Protein AF-A0A9D6QNR5-F1 (afdb_monomer_lite)

Structure (mmCIF, N/CA/C/O backbone):
data_AF-A0A9D6QNR5-F1
#
_entry.id   AF-A0A9D6QNR5-F1
#
loop_
_atom_site.group_PDB
_atom_site.id
_atom_site.type_symbol
_atom_site.label_atom_id
_atom_site.label_alt_id
_atom_site.label_comp_id
_atom_site.label_asym_id
_atom_site.label_entity_id
_atom_site.label_seq_id
_atom_site.pdbx_PDB_ins_code
_atom_site.Cartn_x
_atom_site.Cartn_y
_atom_site.Cartn_z
_atom_site.occupancy
_atom_site.B_iso_or_equiv
_atom_site.auth_seq_id
_atom_site.auth_comp_id
_atom_site.auth_asym_id
_atom_site.auth_atom_id
_atom_site.pdbx_PDB_model_num
ATOM 1 N N . MET A 1 1 ? -22.499 10.323 9.199 1.00 73.62 1 MET A N 1
ATOM 2 C CA . MET A 1 1 ? -22.816 8.964 8.698 1.00 73.62 1 MET A CA 1
ATOM 3 C C . MET A 1 1 ? -21.991 7.857 9.365 1.00 73.62 1 MET A C 1
ATOM 5 O O . MET A 1 1 ? -22.554 7.214 10.234 1.00 73.62 1 MET A O 1
ATOM 9 N N . SER A 1 2 ? -20.700 7.623 9.069 1.00 83.94 2 SER A N 1
ATOM 10 C CA . SER A 1 2 ? -19.963 6.475 9.668 1.00 83.94 2 SER A CA 1
ATOM 11 C C . SER A 1 2 ? -19.555 6.668 11.135 1.00 83.94 2 SER A C 1
ATOM 13 O O . SER A 1 2 ? -19.782 5.793 11.964 1.00 83.94 2 SER A O 1
ATOM 15 N N . LEU A 1 3 ? -19.003 7.838 11.478 1.00 86.81 3 LEU A N 1
ATOM 16 C CA . LEU A 1 3 ? -18.595 8.157 12.852 1.00 86.81 3 LEU A CA 1
ATOM 17 C C . LEU A 1 3 ? -19.804 8.198 13.807 1.00 86.81 3 LEU A C 1
ATOM 19 O O . LEU A 1 3 ? -19.760 7.661 14.906 1.00 86.81 3 LEU A O 1
ATOM 23 N N . GLU A 1 4 ? -20.921 8.765 13.349 1.00 88.69 4 GLU A N 1
ATOM 24 C CA . GLU A 1 4 ? -22.188 8.785 14.096 1.00 88.69 4 GLU A CA 1
ATOM 25 C C . GLU A 1 4 ? -22.766 7.383 14.302 1.00 88.69 4 GLU A C 1
ATOM 27 O O . GLU A 1 4 ? -23.295 7.099 15.373 1.00 88.69 4 GLU A O 1
ATOM 32 N N . ALA A 1 5 ? -22.666 6.500 13.301 1.00 92.88 5 ALA A N 1
ATOM 33 C CA . ALA A 1 5 ? -23.112 5.118 13.436 1.00 92.88 5 ALA A CA 1
ATOM 34 C C . ALA A 1 5 ? -22.323 4.388 14.534 1.00 92.88 5 ALA A C 1
ATOM 36 O O . ALA A 1 5 ? -22.924 3.727 15.375 1.00 92.88 5 ALA A O 1
ATOM 37 N N . LEU A 1 6 ? -21.000 4.573 14.586 1.00 92.44 6 LEU A N 1
ATOM 38 C CA . LEU A 1 6 ? -20.162 4.021 15.655 1.00 92.44 6 LEU A CA 1
ATOM 39 C C . LEU A 1 6 ? -20.532 4.609 17.023 1.00 92.44 6 LEU A C 1
ATOM 41 O O . LEU A 1 6 ? -20.699 3.856 17.982 1.00 92.44 6 LEU A O 1
ATOM 45 N N . GLY A 1 7 ? -20.764 5.923 17.101 1.00 91.38 7 GLY A N 1
ATOM 46 C CA . GLY A 1 7 ? -21.234 6.580 18.326 1.00 91.38 7 GLY A CA 1
ATOM 47 C C . GLY A 1 7 ? -22.542 5.989 18.859 1.00 91.38 7 GLY A C 1
ATOM 48 O O . GLY A 1 7 ? -22.650 5.675 20.042 1.00 91.38 7 GLY A O 1
ATOM 49 N N . ARG A 1 8 ? -23.515 5.728 17.976 1.00 94.94 8 ARG A N 1
ATOM 50 C CA . ARG A 1 8 ? -24.784 5.064 18.337 1.00 94.94 8 ARG A CA 1
ATOM 51 C C . ARG A 1 8 ? -24.601 3.635 18.860 1.00 94.94 8 ARG A C 1
ATOM 53 O O . ARG A 1 8 ? -25.468 3.149 19.577 1.00 94.94 8 ARG A O 1
ATOM 60 N N . HIS A 1 9 ? -23.491 2.975 18.533 1.00 93.75 9 HIS A N 1
ATOM 61 C CA . HIS A 1 9 ? -23.148 1.628 19.003 1.00 93.75 9 HIS A CA 1
ATOM 62 C C . HIS A 1 9 ? -22.162 1.618 20.189 1.00 93.75 9 HIS A C 1
ATOM 64 O O . HIS A 1 9 ? -21.552 0.585 20.494 1.00 93.75 9 HIS A O 1
ATOM 70 N N . GLY A 1 10 ? -22.036 2.755 20.880 1.00 93.06 10 GLY A N 1
ATOM 71 C CA . GLY A 1 10 ? -21.273 2.879 22.121 1.00 93.06 10 GLY A CA 1
ATOM 72 C C . GLY A 1 10 ? -19.775 3.092 21.924 1.00 93.06 10 GLY A C 1
ATOM 73 O O . GLY A 1 10 ? -19.018 2.905 22.870 1.00 93.06 10 GLY A O 1
ATOM 74 N N . PHE A 1 11 ? -19.327 3.465 20.722 1.00 95.81 11 PHE A N 1
ATOM 75 C CA . PHE A 1 11 ? -17.945 3.895 20.527 1.00 95.81 11 PHE A CA 1
ATOM 76 C C . PHE A 1 11 ? -17.779 5.361 20.939 1.00 95.81 11 PHE A C 1
ATOM 78 O O . PHE A 1 11 ? -18.563 6.227 20.545 1.00 95.81 11 PHE A O 1
ATOM 85 N N . ARG A 1 12 ? -16.696 5.671 21.651 1.00 93.81 12 ARG A N 1
ATOM 86 C CA . ARG A 1 12 ? -16.211 7.041 21.827 1.00 93.81 12 ARG A CA 1
ATOM 87 C C . ARG A 1 12 ? -15.575 7.506 20.523 1.00 93.81 12 ARG A C 1
ATOM 89 O O . ARG A 1 12 ? -14.563 6.968 20.090 1.00 93.81 12 ARG A O 1
ATOM 96 N N . THR A 1 13 ? -16.163 8.509 19.890 1.00 92.69 13 THR A N 1
ATOM 97 C CA . THR A 1 13 ? -15.733 8.994 18.574 1.00 92.69 13 THR A CA 1
ATOM 98 C C . THR A 1 13 ? -14.905 10.266 18.676 1.00 92.69 13 THR A C 1
ATOM 100 O O . THR A 1 13 ? -15.254 11.166 19.437 1.00 92.69 13 THR A O 1
ATOM 103 N N . GLU A 1 14 ? -13.876 10.391 17.847 1.00 89.44 14 GLU A N 1
ATOM 104 C CA . GLU A 1 14 ? -12.971 11.534 17.813 1.00 89.44 14 GLU A CA 1
ATOM 105 C C . GLU A 1 14 ? -12.704 11.987 16.371 1.00 89.44 14 GLU A C 1
ATOM 107 O O . GLU A 1 14 ? -12.383 11.193 15.482 1.00 89.44 14 GLU A O 1
ATOM 112 N N . LYS A 1 15 ? -12.806 13.298 16.133 1.00 86.06 15 LYS A N 1
ATOM 113 C CA . LYS A 1 15 ? -12.411 13.916 14.863 1.00 86.06 15 LYS A CA 1
ATOM 114 C C . LYS A 1 15 ? -10.931 14.296 14.908 1.00 86.06 15 LYS A C 1
ATOM 116 O O . LYS A 1 15 ? -10.605 15.469 15.053 1.00 86.06 15 LYS A O 1
ATOM 121 N N . THR A 1 16 ? -10.055 13.299 14.824 1.00 78.44 16 THR A N 1
ATOM 122 C CA . THR A 1 16 ? -8.608 13.477 15.026 1.00 78.44 16 THR A CA 1
ATOM 123 C C . THR A 1 16 ? -7.955 14.346 13.946 1.00 78.44 16 THR A C 1
ATOM 125 O O . THR A 1 16 ? -7.244 15.294 14.274 1.00 78.44 16 THR A O 1
ATOM 128 N N . ASP A 1 17 ? -8.204 14.066 12.663 1.00 76.50 17 ASP A N 1
ATOM 129 C CA . ASP A 1 17 ? -7.720 14.883 11.549 1.00 76.50 17 ASP A CA 1
ATOM 130 C C . ASP A 1 17 ? -8.785 15.007 10.454 1.00 76.50 17 ASP A C 1
ATOM 132 O O . ASP A 1 17 ? -9.084 14.070 9.713 1.00 76.50 17 ASP A O 1
ATOM 136 N N . VAL A 1 18 ? -9.346 16.209 10.335 1.00 77.44 18 VAL A N 1
ATOM 137 C CA . VAL A 1 18 ? -10.418 16.533 9.383 1.00 77.44 18 VAL A CA 1
ATOM 138 C C . VAL A 1 18 ? -10.014 16.425 7.916 1.00 77.44 18 VAL A C 1
ATOM 140 O O . VAL A 1 18 ? -10.898 16.418 7.063 1.00 77.44 18 VAL A O 1
ATOM 143 N N . ASN A 1 19 ? -8.724 16.281 7.611 1.00 70.94 19 ASN A N 1
ATOM 144 C CA . ASN A 1 19 ? -8.247 16.150 6.240 1.00 70.94 19 ASN A CA 1
ATOM 145 C C . ASN A 1 19 ? -8.073 14.700 5.783 1.00 70.94 19 ASN A C 1
ATOM 147 O O . ASN A 1 19 ? -8.017 14.473 4.571 1.00 70.94 19 ASN A O 1
ATOM 151 N N . TRP A 1 20 ? -7.984 13.722 6.696 1.00 74.38 20 TRP A N 1
ATOM 152 C CA . TRP A 1 20 ? -7.786 12.329 6.274 1.00 74.38 20 TRP A CA 1
ATOM 153 C C . TRP A 1 20 ? -8.296 11.212 7.206 1.00 74.38 20 TRP A C 1
ATOM 155 O O . TRP A 1 20 ? -8.575 10.122 6.694 1.00 74.38 20 TRP A O 1
ATOM 165 N N . LEU A 1 21 ? -8.454 11.435 8.521 1.00 85.50 21 LEU A N 1
ATOM 166 C CA . LEU A 1 21 ? -8.750 10.362 9.481 1.00 85.50 21 LEU A CA 1
ATOM 167 C C . LEU A 1 21 ? -9.607 10.807 10.674 1.00 85.50 21 LEU A C 1
ATOM 169 O O . LEU A 1 21 ? -9.250 11.717 11.422 1.00 85.50 21 LEU A O 1
ATOM 173 N N . PHE A 1 22 ? -10.666 10.048 10.949 1.00 89.44 22 PHE A N 1
ATOM 174 C CA . PHE A 1 22 ? -11.332 10.043 12.256 1.00 89.44 22 PHE A CA 1
ATOM 175 C C . PHE A 1 22 ? -11.071 8.737 12.995 1.00 89.44 22 PHE A C 1
ATOM 177 O O . PHE A 1 22 ? -10.771 7.721 12.374 1.00 89.44 22 PHE A O 1
ATOM 184 N N . LYS A 1 23 ? -11.216 8.758 14.318 1.00 92.12 23 LYS A N 1
ATOM 185 C CA . LYS A 1 23 ? -11.006 7.590 15.174 1.00 92.12 23 LYS A CA 1
ATOM 186 C C . LYS A 1 23 ? -12.259 7.299 15.984 1.00 92.12 23 LYS A C 1
ATOM 188 O O . LYS A 1 23 ? -12.986 8.211 16.376 1.00 92.12 23 LYS A O 1
ATOM 193 N N . ALA A 1 24 ? -12.525 6.031 16.239 1.00 92.62 24 ALA A N 1
ATOM 194 C CA . ALA A 1 24 ? -13.548 5.604 17.178 1.00 92.62 24 ALA A CA 1
ATOM 195 C C . ALA A 1 24 ? -12.978 4.511 18.076 1.00 92.62 24 ALA A C 1
ATOM 197 O O . ALA A 1 24 ? -12.266 3.632 17.605 1.00 92.62 24 ALA A O 1
ATOM 198 N N . PHE A 1 25 ? -13.296 4.578 19.360 1.00 94.00 25 PHE A N 1
ATOM 199 C CA . PHE A 1 25 ? -12.737 3.712 20.386 1.00 94.00 25 PHE A CA 1
ATOM 200 C C . PHE A 1 25 ? -13.856 3.005 21.131 1.00 94.00 25 PHE A C 1
ATOM 202 O O . PHE A 1 25 ? -14.848 3.639 21.496 1.00 94.00 25 PHE A O 1
ATOM 209 N N . LYS A 1 26 ? -13.693 1.716 21.396 1.00 92.19 26 LYS A N 1
ATOM 210 C CA . LYS A 1 26 ? -14.548 0.978 22.321 1.00 92.19 26 LYS A CA 1
ATOM 211 C C . LYS A 1 26 ? -13.678 -0.009 23.074 1.00 92.19 26 LYS A C 1
ATOM 213 O O . LYS A 1 26 ? -13.132 -0.911 22.447 1.00 92.19 26 LYS A O 1
ATOM 218 N N . GLU A 1 27 ? -13.556 0.193 24.384 1.00 91.62 27 GLU A N 1
ATOM 219 C CA . GLU A 1 27 ? -12.584 -0.539 25.209 1.00 91.62 27 GLU A CA 1
ATOM 220 C C . GLU A 1 27 ? -11.187 -0.419 24.563 1.00 91.62 27 GLU A C 1
ATOM 222 O O . GLU A 1 27 ? -10.786 0.689 24.201 1.00 91.62 27 GLU A O 1
ATOM 227 N N . GLU A 1 28 ? -10.504 -1.538 24.329 1.00 90.56 28 GLU A N 1
ATOM 228 C CA . GLU A 1 28 ? -9.175 -1.598 23.703 1.00 90.56 28 GLU A CA 1
ATOM 229 C C . GLU A 1 28 ? -9.214 -1.578 22.159 1.00 90.56 28 GLU A C 1
ATOM 231 O O . GLU A 1 28 ? -8.183 -1.666 21.492 1.00 90.56 28 GLU A O 1
ATOM 236 N N . ILE A 1 29 ? -10.401 -1.473 21.548 1.00 91.31 29 ILE A N 1
ATOM 237 C CA . ILE A 1 29 ? -10.563 -1.524 20.091 1.00 91.31 29 ILE A CA 1
ATOM 238 C C . ILE A 1 29 ? -10.551 -0.112 19.507 1.00 91.31 29 ILE A C 1
ATOM 240 O O . ILE A 1 29 ? -11.478 0.678 19.716 1.00 91.31 29 ILE A O 1
ATOM 244 N N . LEU A 1 30 ? -9.537 0.168 18.688 1.00 91.75 30 LEU A N 1
ATOM 245 C CA . LEU A 1 30 ? -9.470 1.339 17.816 1.00 91.75 30 LEU A CA 1
ATOM 246 C C . LEU A 1 30 ? -10.022 1.011 16.421 1.00 91.75 30 LEU A C 1
ATOM 248 O O . LEU A 1 30 ? -9.618 0.044 15.779 1.00 91.75 30 LEU A O 1
ATOM 252 N N . VAL A 1 31 ? -10.893 1.882 15.918 1.00 92.75 31 VAL A N 1
ATOM 253 C CA . VAL A 1 31 ? -11.379 1.886 14.538 1.00 92.75 31 VAL A CA 1
ATOM 254 C C . VAL A 1 31 ? -10.943 3.179 13.859 1.00 92.75 31 VAL A C 1
ATOM 256 O O . VAL A 1 31 ? -11.403 4.268 14.216 1.00 92.75 31 VAL A O 1
ATOM 259 N N . ASP A 1 32 ? -10.093 3.047 12.846 1.00 91.00 32 ASP A N 1
ATOM 260 C CA . ASP A 1 32 ? -9.666 4.149 11.989 1.00 91.00 32 ASP A CA 1
ATOM 261 C C . ASP A 1 32 ? -10.638 4.329 10.814 1.00 91.00 32 ASP A C 1
ATOM 263 O O . ASP A 1 32 ? -10.851 3.431 9.999 1.00 91.00 32 ASP A O 1
ATOM 267 N N . ILE A 1 33 ? -11.226 5.520 10.707 1.00 89.50 33 ILE A N 1
ATOM 268 C CA . ILE A 1 33 ? -12.117 5.911 9.613 1.00 89.50 33 ILE A CA 1
ATOM 269 C C . ILE A 1 33 ? -11.334 6.800 8.655 1.00 89.50 33 ILE A C 1
ATOM 271 O O . ILE A 1 33 ? -11.283 8.024 8.803 1.00 89.50 33 ILE A O 1
ATOM 275 N N . ILE A 1 34 ? -10.713 6.161 7.670 1.00 86.88 34 ILE A N 1
ATOM 276 C CA . ILE A 1 34 ? -9.885 6.819 6.662 1.00 86.88 34 ILE A CA 1
ATOM 277 C C . ILE A 1 34 ? -10.771 7.230 5.486 1.00 86.88 34 ILE A C 1
ATOM 279 O O . ILE A 1 34 ? -11.382 6.383 4.838 1.00 86.88 34 ILE A O 1
ATOM 283 N N . PHE A 1 35 ? -10.828 8.526 5.186 1.00 81.75 35 PHE A N 1
ATOM 284 C CA . PHE A 1 35 ? -11.548 9.049 4.012 1.00 81.75 35 PHE A CA 1
ATOM 285 C C . PHE A 1 35 ? -10.608 9.529 2.905 1.00 81.75 35 PHE A C 1
ATOM 287 O O . PHE A 1 35 ? -11.021 9.657 1.752 1.00 81.75 35 PHE A O 1
ATOM 294 N N . LYS A 1 36 ? -9.334 9.747 3.240 1.00 80.56 36 LYS A N 1
ATOM 295 C CA . LYS A 1 36 ? -8.273 10.087 2.299 1.00 80.56 36 LYS A CA 1
ATOM 296 C C . LYS A 1 36 ? -6.972 9.437 2.751 1.00 80.56 36 LYS A C 1
ATOM 298 O O . LYS A 1 36 ? -6.650 9.439 3.931 1.00 80.56 36 LYS A O 1
ATOM 303 N N . SER A 1 37 ? -6.207 8.912 1.809 1.00 77.88 37 SER A N 1
ATOM 304 C CA . SER A 1 37 ? -4.850 8.424 2.034 1.00 77.88 37 SER A CA 1
ATOM 305 C C . SER A 1 37 ? -3.842 9.235 1.213 1.00 77.88 37 SER A C 1
ATOM 307 O O . SER A 1 37 ? -4.213 9.972 0.289 1.00 77.88 37 SER A O 1
ATOM 309 N N . ARG A 1 38 ? -2.552 9.133 1.564 1.00 72.75 38 ARG A N 1
ATOM 310 C CA . ARG A 1 38 ? -1.467 9.812 0.836 1.00 72.75 38 ARG A CA 1
ATOM 311 C C . ARG A 1 38 ? -1.511 9.448 -0.653 1.00 72.75 38 ARG A C 1
ATOM 313 O O . ARG A 1 38 ? -1.852 8.330 -1.019 1.00 72.75 38 ARG A O 1
ATOM 320 N N . GLY A 1 39 ? -1.143 10.404 -1.509 1.00 67.06 39 GLY A N 1
ATOM 321 C CA . GLY A 1 39 ? -1.247 10.252 -2.966 1.00 67.06 39 GLY A CA 1
ATOM 322 C C . GLY A 1 39 ? -2.648 10.531 -3.518 1.00 67.06 39 GLY A C 1
ATOM 323 O O . GLY A 1 39 ? -2.993 10.013 -4.577 1.00 67.06 39 GLY A O 1
ATOM 324 N N . GLU A 1 40 ? -3.456 11.323 -2.799 1.00 78.38 40 GLU A N 1
ATOM 325 C CA . GLU A 1 40 ? -4.837 11.654 -3.180 1.00 78.38 40 GLU A CA 1
ATOM 326 C C . GLU A 1 40 ? -5.680 10.397 -3.438 1.00 78.38 40 GLU A C 1
ATOM 328 O O . GLU A 1 40 ? -6.472 10.346 -4.377 1.00 78.38 40 GLU A O 1
ATOM 333 N N . ILE A 1 41 ? -5.482 9.341 -2.643 1.00 82.81 41 ILE A N 1
ATOM 334 C CA . ILE A 1 41 ? -6.255 8.102 -2.753 1.00 82.81 41 ILE A CA 1
ATOM 335 C C . ILE A 1 41 ? -7.497 8.250 -1.880 1.00 82.81 41 ILE A C 1
ATOM 337 O O . ILE A 1 41 ? -7.394 8.409 -0.667 1.00 82.81 41 ILE A O 1
ATOM 341 N N . TYR A 1 42 ? -8.666 8.193 -2.507 1.00 85.19 42 TYR A N 1
ATOM 342 C CA . TYR A 1 42 ? -9.963 8.296 -1.843 1.00 85.19 42 TYR A CA 1
ATOM 343 C C . TYR A 1 42 ? -10.717 6.979 -2.000 1.00 85.19 42 TYR A C 1
ATOM 345 O O . TYR A 1 42 ? -10.492 6.245 -2.968 1.00 85.19 42 TYR A O 1
ATOM 353 N N . PHE A 1 43 ? -11.635 6.715 -1.072 1.00 87.44 43 PHE A N 1
ATOM 354 C CA . PHE A 1 43 ? -12.652 5.688 -1.261 1.00 87.44 43 PHE A CA 1
ATOM 355 C C . PHE A 1 43 ? -13.668 6.195 -2.294 1.00 87.44 43 PHE A C 1
ATOM 357 O O . PHE A 1 43 ? -14.578 6.956 -1.968 1.00 87.44 43 PHE A O 1
ATOM 364 N N . ASP A 1 44 ? -13.445 5.844 -3.558 1.00 89.56 44 ASP A N 1
ATOM 365 C CA . ASP A 1 44 ? -14.303 6.198 -4.687 1.00 89.56 44 ASP A CA 1
ATOM 366 C C . ASP A 1 44 ? -15.260 5.049 -5.048 1.00 89.56 44 ASP A C 1
ATOM 368 O O . ASP A 1 44 ? -15.157 3.938 -4.525 1.00 89.56 44 ASP A O 1
ATOM 372 N N . ASN A 1 45 ? -16.214 5.324 -5.946 1.00 91.56 45 ASN A N 1
ATOM 373 C CA . ASN A 1 45 ? -17.190 4.324 -6.392 1.00 91.56 45 ASN A CA 1
ATOM 374 C C . ASN A 1 45 ? -16.506 3.085 -6.982 1.00 91.56 45 ASN A C 1
ATOM 376 O O . ASN A 1 45 ? -16.952 1.972 -6.749 1.00 91.56 45 ASN A O 1
ATOM 380 N N . GLU A 1 46 ? -15.383 3.265 -7.680 1.00 91.56 46 GLU A N 1
ATOM 381 C CA . GLU A 1 46 ? -14.636 2.151 -8.260 1.00 91.56 46 GLU A CA 1
ATOM 382 C C . GLU A 1 46 ? -14.044 1.234 -7.176 1.00 91.56 46 GLU A C 1
ATOM 384 O O . GLU A 1 46 ? -14.214 0.018 -7.250 1.00 91.56 46 GLU A O 1
ATOM 389 N N . MET A 1 47 ? -13.428 1.791 -6.125 1.00 92.81 47 MET A N 1
ATOM 390 C CA . MET A 1 47 ? -12.964 1.004 -4.974 1.00 92.81 47 MET A CA 1
ATOM 391 C C . MET A 1 47 ? -14.133 0.321 -4.244 1.00 92.81 47 MET A C 1
ATOM 393 O O . MET A 1 47 ? -14.007 -0.819 -3.789 1.00 92.81 47 MET A O 1
ATOM 397 N N . ALA A 1 48 ? -15.285 0.993 -4.144 1.00 92.19 48 ALA A N 1
ATOM 398 C CA . ALA A 1 48 ? -16.489 0.422 -3.548 1.00 92.19 48 ALA A CA 1
ATOM 399 C C . ALA A 1 48 ? -17.022 -0.771 -4.359 1.00 92.19 48 ALA A C 1
ATOM 401 O O . ALA A 1 48 ? -17.334 -1.815 -3.777 1.00 92.19 48 ALA A O 1
ATOM 402 N N . ASP A 1 49 ? -17.065 -0.656 -5.684 1.00 94.44 49 ASP A N 1
ATOM 403 C CA . ASP A 1 49 ? -17.520 -1.709 -6.595 1.00 94.44 49 ASP A CA 1
ATOM 404 C C . ASP A 1 49 ? -16.560 -2.901 -6.611 1.00 94.44 49 ASP A C 1
ATOM 406 O O . ASP A 1 49 ? -16.989 -4.053 -6.665 1.00 94.44 49 ASP A O 1
ATOM 410 N N . ARG A 1 50 ? -15.255 -2.635 -6.493 1.00 94.88 50 ARG A N 1
ATOM 411 C CA . ARG A 1 50 ? -14.204 -3.660 -6.432 1.00 94.88 50 ARG A CA 1
ATOM 412 C C . ARG A 1 50 ? -14.050 -4.296 -5.049 1.00 94.88 50 ARG A C 1
ATOM 414 O O . ARG A 1 50 ? -13.360 -5.310 -4.929 1.00 94.88 50 ARG A O 1
ATOM 421 N N . SER A 1 51 ? -14.685 -3.742 -4.011 1.00 94.12 51 SER A N 1
ATOM 422 C CA . SER A 1 51 ? -14.653 -4.323 -2.665 1.00 94.12 51 SER A CA 1
ATOM 423 C C . SER A 1 51 ? -15.217 -5.746 -2.661 1.00 94.12 51 SER A C 1
ATOM 425 O O . SER A 1 51 ? -16.268 -6.040 -3.236 1.00 94.12 51 SER A O 1
ATOM 427 N N . ARG A 1 52 ? -14.513 -6.651 -1.983 1.00 92.62 52 ARG A N 1
ATOM 428 C CA . ARG A 1 52 ? -14.811 -8.085 -1.975 1.00 92.62 52 ARG A CA 1
ATOM 429 C C . ARG A 1 52 ? -15.511 -8.448 -0.670 1.00 92.62 52 ARG A C 1
ATOM 431 O O . ARG A 1 52 ? -15.193 -7.900 0.383 1.00 92.62 52 ARG A O 1
ATOM 438 N N . ARG A 1 53 ? -16.474 -9.372 -0.712 1.00 94.31 53 ARG A N 1
ATOM 439 C CA . ARG A 1 53 ? -17.038 -9.950 0.517 1.00 94.31 53 ARG A CA 1
ATOM 440 C C . ARG A 1 53 ? -16.111 -11.054 1.003 1.00 94.31 53 ARG A C 1
ATOM 442 O O . ARG A 1 53 ? -15.920 -12.029 0.286 1.00 94.31 53 ARG A O 1
ATOM 449 N N . ILE A 1 54 ? -15.582 -10.900 2.207 1.00 92.75 54 ILE A N 1
ATOM 450 C CA . ILE A 1 54 ? -14.754 -11.903 2.875 1.00 92.75 54 ILE A CA 1
ATOM 451 C C . ILE A 1 54 ? -15.466 -12.412 4.123 1.00 92.75 54 ILE A C 1
ATOM 453 O O . ILE A 1 54 ? -16.316 -11.718 4.689 1.00 92.75 54 ILE A O 1
ATOM 457 N N . GLU A 1 55 ? -15.127 -13.622 4.547 1.00 95.50 55 GLU A N 1
ATOM 458 C CA . GLU A 1 55 ? -15.546 -14.151 5.838 1.00 95.50 55 GLU A CA 1
ATOM 459 C C . GLU A 1 55 ? -14.467 -13.865 6.880 1.00 95.50 55 GLU A C 1
ATOM 461 O O . GLU A 1 55 ? -13.295 -14.168 6.678 1.00 95.50 55 GLU A O 1
ATOM 466 N N . PHE A 1 56 ? -14.866 -13.257 7.990 1.00 91.06 56 PHE A N 1
ATOM 467 C CA . PHE A 1 56 ? -13.988 -12.932 9.103 1.00 91.06 56 PHE A CA 1
ATOM 468 C C . PHE A 1 56 ? -14.727 -13.229 10.408 1.00 91.06 56 PHE A C 1
ATOM 470 O O . PHE A 1 56 ? -15.799 -12.673 10.650 1.00 91.06 56 PHE A O 1
ATOM 477 N N . HIS A 1 57 ? -14.198 -14.159 11.209 1.00 92.25 57 HIS A N 1
ATOM 478 C CA . HIS A 1 57 ? -14.846 -14.684 12.423 1.00 92.25 57 HIS A CA 1
ATOM 479 C C . HIS A 1 57 ? -16.340 -15.029 12.226 1.00 92.25 57 HIS A C 1
ATOM 481 O O . HIS A 1 57 ? -17.202 -14.589 12.988 1.00 92.25 57 HIS A O 1
ATOM 487 N N . GLY A 1 58 ? -16.664 -15.769 11.158 1.00 93.62 58 GLY A N 1
ATOM 488 C CA . GLY A 1 58 ? -18.036 -16.196 10.845 1.00 93.62 58 GLY A CA 1
ATOM 489 C C . GLY A 1 58 ? -18.966 -15.080 10.350 1.00 93.62 58 GLY A C 1
ATOM 490 O O . GLY A 1 58 ? -20.168 -15.294 10.192 1.00 93.62 58 GLY A O 1
ATOM 491 N N . ARG A 1 59 ? -18.447 -13.869 10.103 1.00 94.88 59 ARG A N 1
ATOM 492 C CA . ARG A 1 59 ? -19.214 -12.740 9.564 1.00 94.88 59 ARG A CA 1
ATOM 493 C C . ARG A 1 59 ? -18.740 -12.374 8.169 1.00 94.88 59 ARG A C 1
ATOM 495 O O . ARG A 1 59 ? -17.547 -12.268 7.906 1.00 94.88 59 ARG A O 1
ATOM 502 N N . LYS A 1 60 ? -19.696 -12.108 7.278 1.00 95.25 60 LYS A N 1
ATOM 503 C CA . LYS A 1 60 ? -19.413 -11.584 5.939 1.00 95.25 60 LYS A CA 1
ATOM 504 C C . LYS A 1 60 ? -19.212 -10.076 6.015 1.00 95.25 60 LYS A C 1
ATOM 506 O O . LYS A 1 60 ? -20.166 -9.342 6.271 1.00 95.25 60 LYS A O 1
ATOM 511 N N . VAL A 1 61 ? -17.993 -9.620 5.762 1.00 94.88 61 VAL A N 1
ATOM 512 C CA . VAL A 1 61 ? -17.624 -8.198 5.746 1.00 94.88 61 VAL A CA 1
ATOM 513 C C . VAL A 1 61 ? -17.124 -7.798 4.363 1.00 94.88 61 VAL A C 1
ATOM 515 O O . VAL A 1 61 ? -16.634 -8.632 3.603 1.00 94.88 61 VAL A O 1
ATOM 518 N N . ARG A 1 62 ? -17.278 -6.520 3.999 1.00 94.38 62 ARG A N 1
ATOM 519 C CA . ARG A 1 62 ? -16.633 -5.982 2.795 1.00 94.38 62 ARG A CA 1
ATOM 520 C C . ARG A 1 62 ? -15.195 -5.608 3.134 1.00 94.38 62 ARG A C 1
ATOM 522 O O . ARG A 1 62 ? -14.975 -4.815 4.043 1.00 94.38 62 ARG A O 1
ATOM 529 N N . ALA A 1 63 ? -14.253 -6.149 2.377 1.00 93.75 63 ALA A N 1
ATOM 530 C CA . ALA A 1 63 ? -12.849 -5.780 2.411 1.00 93.75 63 ALA A CA 1
ATOM 531 C C . ALA A 1 63 ? -12.456 -5.064 1.117 1.00 93.75 63 ALA A C 1
ATOM 533 O O . ALA A 1 63 ? -13.028 -5.300 0.048 1.00 93.75 63 ALA A O 1
ATOM 534 N N . VAL A 1 64 ? -11.476 -4.171 1.227 1.00 94.31 64 VAL A N 1
ATOM 535 C CA . VAL A 1 64 ? -10.870 -3.493 0.078 1.00 94.31 64 VAL A CA 1
ATOM 536 C C . VAL A 1 64 ? -10.213 -4.534 -0.832 1.00 94.31 64 VAL A C 1
ATOM 538 O O . VAL A 1 64 ? -9.715 -5.557 -0.359 1.00 94.31 64 VAL A O 1
ATOM 541 N N . ALA A 1 65 ? -10.239 -4.293 -2.141 1.00 95.88 65 ALA A N 1
ATOM 542 C CA . ALA A 1 65 ? -9.581 -5.175 -3.091 1.00 95.88 65 ALA A CA 1
ATOM 543 C C . ALA A 1 65 ? -8.054 -5.210 -2.831 1.00 95.88 65 ALA A C 1
ATOM 545 O O . ALA A 1 65 ? -7.474 -4.165 -2.524 1.00 95.88 65 ALA A O 1
ATOM 546 N N . PRO A 1 66 ? -7.383 -6.366 -2.976 1.00 96.25 66 PRO A N 1
ATOM 547 C CA . PRO A 1 66 ? -5.930 -6.500 -2.898 1.00 96.25 66 PRO A CA 1
ATOM 548 C C . PRO A 1 66 ? -5.173 -5.428 -3.677 1.00 96.25 66 PRO A C 1
ATOM 550 O O . PRO A 1 66 ? -4.211 -4.870 -3.162 1.00 96.25 66 PRO A O 1
ATOM 553 N N . GLU A 1 67 ? -5.632 -5.084 -4.881 1.00 96.81 67 GLU A N 1
ATOM 554 C CA . GLU A 1 67 ? -4.970 -4.093 -5.726 1.00 96.81 67 GLU A CA 1
ATOM 555 C C . GLU A 1 67 ? -4.992 -2.704 -5.085 1.00 96.81 67 GLU A C 1
ATOM 557 O O . GLU A 1 67 ? -3.957 -2.051 -4.976 1.00 96.81 67 GLU A O 1
ATOM 562 N N . ASP A 1 68 ? -6.156 -2.264 -4.604 1.00 95.38 68 ASP A N 1
ATOM 563 C CA . ASP A 1 68 ? -6.288 -0.990 -3.897 1.00 95.38 68 ASP A CA 1
ATOM 564 C C . ASP A 1 68 ? -5.480 -0.982 -2.597 1.00 95.38 68 ASP A C 1
ATOM 566 O O . ASP A 1 68 ? -4.839 0.022 -2.280 1.00 95.38 68 ASP A O 1
ATOM 570 N N . LEU A 1 69 ? -5.462 -2.102 -1.867 1.00 95.19 69 LEU A N 1
ATOM 571 C CA . LEU A 1 69 ? -4.680 -2.236 -0.643 1.00 95.19 69 LEU A CA 1
ATOM 572 C C . LEU A 1 69 ? -3.173 -2.118 -0.921 1.00 95.19 69 LEU A C 1
ATOM 574 O O . LEU A 1 69 ? -2.493 -1.374 -0.213 1.00 95.19 69 LEU A O 1
ATOM 578 N N . ILE A 1 70 ? -2.668 -2.764 -1.979 1.00 96.06 70 ILE A N 1
ATOM 579 C CA . ILE A 1 70 ? -1.278 -2.630 -2.442 1.00 96.06 70 ILE A CA 1
ATOM 580 C C . ILE A 1 70 ? -0.969 -1.164 -2.761 1.00 96.06 70 ILE A C 1
ATOM 582 O O . ILE A 1 70 ? 0.009 -0.625 -2.245 1.00 96.06 70 ILE A O 1
ATOM 586 N N . ILE A 1 71 ? -1.812 -0.478 -3.548 1.00 94.69 71 ILE A N 1
ATOM 587 C CA . ILE A 1 71 ? -1.575 0.932 -3.906 1.00 94.69 71 ILE A CA 1
ATOM 588 C C . ILE A 1 71 ? -1.556 1.831 -2.668 1.00 94.69 71 ILE A C 1
ATOM 590 O O . ILE A 1 71 ? -0.673 2.684 -2.553 1.00 94.69 71 ILE A O 1
ATOM 594 N N . ILE A 1 72 ? -2.491 1.640 -1.733 1.00 92.56 72 ILE A N 1
ATOM 595 C CA . ILE A 1 72 ? -2.538 2.406 -0.483 1.00 92.56 72 ILE A CA 1
ATOM 596 C C . ILE A 1 72 ? -1.240 2.201 0.296 1.00 92.56 72 ILE A C 1
ATOM 598 O O . ILE A 1 72 ? -0.594 3.187 0.647 1.00 92.56 72 ILE A O 1
ATOM 602 N N . LYS A 1 73 ? -0.831 0.946 0.514 1.00 93.38 73 LYS A N 1
ATOM 603 C CA . LYS A 1 73 ? 0.377 0.591 1.270 1.00 93.38 73 LYS A CA 1
ATOM 604 C C . LYS A 1 73 ? 1.653 1.124 0.609 1.00 93.38 73 LYS A C 1
ATOM 606 O O . LYS A 1 73 ? 2.480 1.723 1.294 1.00 93.38 73 LYS A O 1
ATOM 611 N N . CYS A 1 74 ? 1.762 1.040 -0.719 1.00 91.12 74 CYS A N 1
ATOM 612 C CA . CYS A 1 74 ? 2.834 1.690 -1.478 1.00 91.12 74 CYS A CA 1
ATOM 613 C C . CYS A 1 74 ? 2.857 3.206 -1.273 1.00 91.12 74 CYS A C 1
ATOM 615 O O . CYS A 1 74 ? 3.922 3.799 -1.126 1.00 91.12 74 CYS A O 1
ATOM 617 N N . ALA A 1 75 ? 1.698 3.862 -1.336 1.00 88.94 75 ALA A N 1
ATOM 618 C CA . ALA A 1 75 ? 1.617 5.317 -1.332 1.00 88.94 75 ALA A CA 1
ATOM 619 C C . ALA A 1 75 ? 1.935 5.930 0.038 1.00 88.94 75 ALA A C 1
ATOM 621 O O . ALA A 1 75 ? 2.516 7.020 0.088 1.00 88.94 75 ALA A O 1
ATOM 622 N N . VAL A 1 76 ? 1.563 5.245 1.126 1.00 87.06 76 VAL A N 1
ATOM 623 C CA . VAL A 1 76 ? 1.798 5.719 2.497 1.00 87.06 76 VAL A CA 1
ATOM 624 C C . VAL A 1 76 ? 3.189 5.398 3.027 1.00 87.06 76 VAL A C 1
ATOM 626 O O . VAL A 1 76 ? 3.607 6.067 3.966 1.00 87.06 76 VAL A O 1
ATOM 629 N N . HIS A 1 77 ? 3.894 4.430 2.430 1.00 86.19 77 HIS A N 1
ATOM 630 C CA . HIS A 1 77 ? 5.203 3.986 2.901 1.00 86.19 77 HIS A CA 1
ATOM 631 C C . HIS A 1 77 ? 6.188 5.151 3.098 1.00 86.19 77 HIS A C 1
ATOM 633 O O . HIS A 1 77 ? 6.422 5.967 2.196 1.00 86.19 77 HIS A O 1
ATOM 639 N N . ASP A 1 78 ? 6.764 5.191 4.296 1.00 82.88 78 ASP A N 1
ATOM 640 C CA . ASP A 1 78 ? 7.852 6.062 4.714 1.00 82.88 78 ASP A CA 1
ATOM 641 C C . ASP A 1 78 ? 8.705 5.361 5.790 1.00 82.88 78 ASP A C 1
ATOM 643 O O . ASP A 1 78 ? 8.437 4.222 6.172 1.00 82.88 78 ASP A O 1
ATOM 647 N N . GLU A 1 79 ? 9.755 6.041 6.253 1.00 74.50 79 GLU A N 1
ATOM 648 C CA . GLU A 1 79 ? 10.697 5.548 7.270 1.00 74.50 79 GLU A CA 1
ATOM 649 C C . GLU A 1 79 ? 10.016 5.177 8.598 1.00 74.50 79 GLU A C 1
ATOM 651 O O . GLU A 1 79 ? 10.492 4.293 9.301 1.00 74.50 79 GLU A O 1
ATOM 656 N N . ILE A 1 80 ? 8.897 5.829 8.931 1.00 74.88 80 ILE A N 1
ATOM 657 C CA . ILE A 1 80 ? 8.167 5.627 10.189 1.00 74.88 80 ILE A CA 1
ATOM 658 C C . ILE A 1 80 ? 7.228 4.416 10.069 1.00 74.88 80 ILE A C 1
ATOM 660 O O . ILE A 1 80 ? 7.033 3.678 11.031 1.00 74.88 80 ILE A O 1
ATOM 664 N N . GLY A 1 81 ? 6.667 4.177 8.880 1.00 79.00 81 GLY A N 1
ATOM 665 C CA . GLY A 1 81 ? 5.835 3.015 8.563 1.00 79.00 81 GLY A CA 1
ATOM 666 C C . GLY A 1 81 ? 6.504 2.020 7.604 1.00 79.00 81 GLY A C 1
ATOM 667 O O . GLY A 1 81 ? 5.952 1.777 6.522 1.00 79.00 81 GLY A O 1
ATOM 668 N N . PRO A 1 82 ? 7.652 1.399 7.954 1.00 81.94 82 PRO A N 1
ATOM 669 C CA . PRO A 1 82 ? 8.360 0.503 7.041 1.00 81.94 82 PRO A CA 1
ATOM 670 C C . PRO A 1 82 ? 7.565 -0.776 6.759 1.00 81.94 82 PRO A C 1
ATOM 672 O O . PRO A 1 82 ? 7.596 -1.294 5.643 1.00 81.94 82 PRO A O 1
ATOM 675 N N . HIS A 1 83 ? 6.773 -1.234 7.736 1.00 88.00 83 HIS A N 1
ATOM 676 C CA . HIS A 1 83 ? 5.930 -2.425 7.621 1.00 88.00 83 HIS A CA 1
ATOM 677 C C . HIS A 1 83 ? 4.945 -2.349 6.443 1.00 88.00 83 HIS A C 1
ATOM 679 O O . HIS A 1 83 ? 4.644 -3.374 5.845 1.00 88.00 83 HIS A O 1
ATOM 685 N N . HIS A 1 84 ? 4.510 -1.150 6.028 1.00 92.19 84 HIS A N 1
ATOM 686 C CA . HIS A 1 84 ? 3.610 -0.992 4.883 1.00 92.19 84 HIS A CA 1
ATOM 687 C C . HIS A 1 84 ? 4.174 -1.577 3.584 1.00 92.19 84 HIS A C 1
ATOM 689 O O . HIS A 1 84 ? 3.413 -2.094 2.769 1.00 92.19 84 HIS A O 1
ATOM 695 N N . TRP A 1 85 ? 5.495 -1.521 3.391 1.00 93.50 85 TRP A N 1
ATOM 696 C CA . TRP A 1 85 ? 6.132 -2.128 2.224 1.00 93.50 85 TRP A CA 1
ATOM 697 C C . TRP A 1 85 ? 5.973 -3.650 2.240 1.00 93.50 85 TRP A C 1
ATOM 699 O O . TRP A 1 85 ? 5.545 -4.244 1.254 1.00 93.50 85 TRP A O 1
ATOM 709 N N . HIS A 1 86 ? 6.241 -4.271 3.389 1.00 94.12 86 HIS A N 1
ATOM 710 C CA . HIS A 1 86 ? 6.124 -5.715 3.567 1.00 94.12 86 HIS A CA 1
ATOM 711 C C . HIS A 1 86 ? 4.669 -6.196 3.555 1.00 94.12 86 HIS A C 1
ATOM 713 O O . HIS A 1 86 ? 4.397 -7.243 2.976 1.00 94.12 86 HIS A O 1
ATOM 719 N N . ASP A 1 87 ? 3.723 -5.409 4.076 1.00 94.94 87 ASP A N 1
ATOM 720 C CA . ASP A 1 87 ? 2.289 -5.688 3.946 1.00 94.94 87 ASP A CA 1
ATOM 721 C C . ASP A 1 87 ? 1.875 -5.763 2.470 1.00 94.94 87 ASP A C 1
ATOM 723 O O . ASP A 1 87 ? 1.145 -6.667 2.069 1.00 94.94 87 ASP A O 1
ATOM 727 N N . ALA A 1 88 ? 2.347 -4.822 1.642 1.00 96.25 88 ALA A N 1
ATOM 728 C CA . ALA A 1 88 ? 2.036 -4.814 0.216 1.00 96.25 88 ALA A CA 1
ATOM 729 C C . ALA A 1 88 ? 2.596 -6.057 -0.493 1.00 96.25 88 ALA A C 1
ATOM 731 O O . ALA A 1 88 ? 1.901 -6.652 -1.314 1.00 96.25 88 ALA A O 1
ATOM 732 N N . LEU A 1 89 ? 3.817 -6.477 -0.147 1.00 95.88 89 LEU A N 1
ATOM 733 C CA . LEU A 1 89 ? 4.419 -7.710 -0.667 1.00 95.88 89 LEU A CA 1
ATOM 734 C C . LEU A 1 89 ? 3.659 -8.957 -0.213 1.00 95.88 89 LEU A C 1
ATOM 736 O O . LEU A 1 89 ? 3.443 -9.857 -1.018 1.00 95.88 89 LEU A O 1
ATOM 740 N N . ALA A 1 90 ? 3.217 -9.000 1.046 1.00 95.25 90 ALA A N 1
ATOM 741 C CA . ALA A 1 90 ? 2.425 -10.105 1.574 1.00 95.25 90 ALA A CA 1
ATOM 742 C C . ALA A 1 90 ? 1.077 -10.232 0.850 1.00 95.25 90 ALA A C 1
ATOM 744 O O . ALA A 1 90 ? 0.658 -11.336 0.509 1.00 95.25 90 ALA A O 1
ATOM 745 N N . VAL A 1 91 ? 0.414 -9.109 0.556 1.00 95.88 91 VAL A N 1
ATOM 746 C CA . VAL A 1 91 ? -0.813 -9.112 -0.254 1.00 95.88 91 VAL A CA 1
ATOM 747 C C . VAL A 1 91 ? -0.512 -9.579 -1.678 1.00 95.88 91 VAL A C 1
ATOM 749 O O . VAL A 1 91 ? -1.234 -10.422 -2.199 1.00 95.88 91 VAL A O 1
ATOM 752 N N . LEU A 1 92 ? 0.563 -9.078 -2.291 1.00 95.25 92 LEU A N 1
ATOM 753 C CA . LEU A 1 92 ? 0.974 -9.447 -3.648 1.00 95.25 92 LEU A CA 1
ATOM 754 C C . LEU A 1 92 ? 1.269 -10.951 -3.789 1.00 95.25 92 LEU A C 1
ATOM 756 O O . LEU A 1 92 ? 0.967 -11.523 -4.830 1.00 95.25 92 LEU A O 1
ATOM 760 N N . SER A 1 93 ? 1.836 -11.590 -2.762 1.00 93.75 93 SER A N 1
ATOM 761 C CA . SER A 1 93 ? 2.195 -13.013 -2.798 1.00 93.75 93 SER A CA 1
ATOM 762 C C . SER A 1 93 ? 1.034 -13.972 -2.529 1.00 93.75 93 SER A C 1
ATOM 764 O O . SER A 1 93 ? 1.104 -15.123 -2.951 1.00 93.75 93 SER A O 1
ATOM 766 N N . HIS A 1 94 ? -0.029 -13.525 -1.852 1.00 92.12 94 HIS A N 1
ATOM 767 C CA . HIS A 1 94 ? -1.147 -14.396 -1.456 1.00 92.12 94 HIS A CA 1
ATOM 768 C C . HIS A 1 94 ? -2.453 -14.109 -2.201 1.00 92.12 94 HIS A C 1
ATOM 770 O O . HIS A 1 94 ? -3.366 -14.934 -2.170 1.00 92.12 94 HIS A O 1
ATOM 776 N N . ALA A 1 95 ? -2.583 -12.943 -2.834 1.00 92.44 95 ALA A N 1
ATOM 777 C CA . ALA A 1 95 ? -3.810 -12.551 -3.508 1.00 92.44 95 ALA A CA 1
ATOM 778 C C . ALA A 1 95 ? -3.759 -12.800 -5.017 1.00 92.44 95 ALA A C 1
ATOM 780 O O . ALA A 1 95 ? -2.749 -12.574 -5.678 1.00 92.44 95 ALA A O 1
ATOM 781 N N . GLU A 1 96 ? -4.909 -13.153 -5.588 1.00 92.69 96 GLU A N 1
ATOM 782 C CA . GLU A 1 96 ? -5.123 -13.043 -7.028 1.00 92.69 96 GLU A CA 1
ATOM 783 C C . GLU A 1 96 ? -5.262 -11.565 -7.414 1.00 92.69 96 GLU A C 1
ATOM 785 O O . GLU A 1 96 ? -6.205 -10.875 -6.991 1.00 92.69 96 GLU A O 1
ATOM 790 N N . VAL A 1 97 ? -4.293 -11.098 -8.203 1.00 96.25 97 VAL A N 1
ATOM 791 C CA . VAL A 1 97 ? -4.156 -9.705 -8.631 1.00 96.25 97 VAL A CA 1
ATOM 792 C C . VAL A 1 97 ? -4.672 -9.520 -10.055 1.00 96.25 97 VAL A C 1
ATOM 794 O O . VAL A 1 97 ? -4.170 -10.105 -11.014 1.00 96.25 97 VAL A O 1
ATOM 797 N N . ASP A 1 98 ? -5.637 -8.622 -10.199 1.00 97.12 98 ASP A N 1
ATOM 798 C CA . ASP A 1 98 ? -6.064 -8.046 -11.468 1.00 97.12 98 ASP A CA 1
ATOM 799 C C . ASP A 1 98 ? -5.057 -6.969 -11.893 1.00 97.12 98 ASP A C 1
ATOM 801 O O . ASP A 1 98 ? -5.128 -5.802 -11.496 1.00 97.12 98 ASP A O 1
ATOM 805 N N . TRP A 1 99 ? -4.068 -7.379 -12.685 1.00 97.50 99 TRP A N 1
ATOM 806 C CA . TRP A 1 99 ? -2.978 -6.507 -13.123 1.00 97.50 99 TRP A CA 1
ATOM 807 C C . TRP A 1 99 ? -3.437 -5.272 -13.920 1.00 97.50 99 TRP A C 1
ATOM 809 O O . TRP A 1 99 ? -2.928 -4.182 -13.635 1.00 97.50 99 TRP A O 1
ATOM 819 N N . PRO A 1 100 ? -4.390 -5.365 -14.877 1.00 97.06 100 PRO A N 1
ATOM 820 C CA . PRO A 1 100 ? -4.958 -4.180 -15.521 1.00 97.06 100 PRO A CA 1
ATOM 821 C C . PRO A 1 100 ? -5.554 -3.178 -14.524 1.00 97.06 100 PRO A C 1
ATOM 823 O O . PRO A 1 100 ? -5.312 -1.970 -14.639 1.00 97.06 100 PRO A O 1
ATOM 826 N N . TYR A 1 101 ? -6.297 -3.662 -13.525 1.00 96.56 101 TYR A N 1
ATOM 827 C CA . TYR A 1 101 ? -6.860 -2.805 -12.486 1.00 96.56 101 TYR A CA 1
ATOM 828 C C . TYR A 1 101 ? -5.769 -2.184 -11.603 1.00 96.56 101 TYR A C 1
ATOM 830 O O . TYR A 1 101 ? -5.764 -0.965 -11.397 1.00 96.56 101 TYR A O 1
ATOM 838 N N . LEU A 1 102 ? -4.791 -2.981 -11.158 1.00 96.56 102 LEU A N 1
ATOM 839 C CA . LEU A 1 102 ? -3.648 -2.503 -10.377 1.00 96.56 102 LEU A CA 1
ATOM 840 C C . LEU A 1 102 ? -2.891 -1.388 -11.110 1.00 96.56 102 LEU A C 1
ATOM 842 O O . LEU A 1 102 ? -2.592 -0.361 -10.507 1.00 96.56 102 LEU A O 1
ATOM 846 N N . LEU A 1 103 ? -2.629 -1.536 -12.413 1.00 96.00 103 LEU A N 1
ATOM 847 C CA . LEU A 1 103 ? -1.978 -0.505 -13.230 1.00 96.00 103 LEU A CA 1
ATOM 848 C C . LEU A 1 103 ? -2.797 0.782 -13.311 1.00 96.00 103 LEU A C 1
ATOM 850 O O . LEU A 1 103 ? -2.252 1.880 -13.163 1.00 96.00 103 LEU A O 1
ATOM 854 N N . LYS A 1 104 ? -4.113 0.661 -13.531 1.00 94.31 104 LYS A N 1
ATOM 855 C CA . LYS A 1 104 ? -5.020 1.813 -13.585 1.00 94.31 104 LYS A CA 1
ATOM 856 C C . LYS A 1 104 ? -4.968 2.604 -12.276 1.00 94.31 104 LYS A C 1
ATOM 858 O O . LYS A 1 104 ? -4.781 3.823 -12.313 1.00 94.31 104 LYS A O 1
ATOM 863 N N . ARG A 1 105 ? -5.097 1.923 -11.132 1.00 91.75 105 ARG A N 1
ATOM 864 C CA . ARG A 1 105 ? -5.041 2.536 -9.790 1.00 91.75 105 ARG A CA 1
ATOM 865 C C . ARG A 1 105 ? -3.641 3.049 -9.453 1.00 91.75 105 ARG A C 1
ATOM 867 O O . ARG A 1 105 ? -3.481 4.142 -8.908 1.00 91.75 105 ARG A O 1
ATOM 874 N N . GLY A 1 106 ? -2.627 2.303 -9.874 1.00 91.69 106 GLY A N 1
ATOM 875 C CA . GLY A 1 106 ? -1.211 2.557 -9.659 1.00 91.69 106 GLY A CA 1
ATOM 876 C C . GLY A 1 106 ? -0.693 3.865 -10.236 1.00 91.69 106 GLY A C 1
ATOM 877 O O . GLY A 1 106 ? 0.336 4.346 -9.776 1.00 91.69 106 GLY A O 1
ATOM 878 N N . ARG A 1 107 ? -1.416 4.516 -11.158 1.00 88.88 107 ARG A N 1
ATOM 879 C CA . ARG A 1 107 ? -1.059 5.851 -11.674 1.00 88.88 107 ARG A CA 1
ATOM 880 C C . ARG A 1 107 ? -0.874 6.901 -10.572 1.00 88.88 107 ARG A C 1
ATOM 882 O O . ARG A 1 107 ? -0.066 7.805 -10.745 1.00 88.88 107 ARG A O 1
ATOM 889 N N . ARG A 1 108 ? -1.566 6.769 -9.431 1.00 84.94 108 ARG A N 1
ATOM 890 C CA . ARG A 1 108 ? -1.419 7.684 -8.278 1.00 84.94 108 ARG A CA 1
ATOM 891 C C . ARG A 1 108 ? -0.107 7.490 -7.505 1.00 84.94 108 ARG A C 1
ATOM 893 O O . ARG A 1 108 ? 0.315 8.381 -6.776 1.00 84.94 108 ARG A O 1
ATOM 900 N N . ALA A 1 109 ? 0.551 6.345 -7.674 1.00 90.06 109 ALA A N 1
ATOM 901 C CA . ALA A 1 109 ? 1.790 5.984 -6.991 1.00 90.06 109 ALA A CA 1
ATOM 902 C C . ALA A 1 109 ? 2.777 5.283 -7.945 1.00 90.06 109 ALA A C 1
ATOM 904 O O . ALA A 1 109 ? 3.502 4.381 -7.536 1.00 90.06 109 ALA A O 1
ATOM 905 N N . SER A 1 110 ? 2.816 5.691 -9.218 1.00 93.38 110 SER A N 1
ATOM 906 C CA . SER A 1 110 ? 3.391 4.904 -10.323 1.00 93.38 110 SER A CA 1
ATOM 907 C C . SER A 1 110 ? 4.851 4.505 -10.114 1.00 93.38 110 SER A C 1
ATOM 909 O O . SER A 1 110 ? 5.212 3.359 -10.361 1.00 93.38 110 SER A O 1
ATOM 911 N N . ARG A 1 111 ? 5.696 5.428 -9.640 1.00 94.50 111 ARG A N 1
ATOM 912 C CA . ARG A 1 111 ? 7.118 5.152 -9.364 1.00 94.50 111 ARG A CA 1
ATOM 913 C C . ARG A 1 111 ? 7.308 4.236 -8.160 1.00 94.50 111 ARG A C 1
ATOM 915 O O . ARG A 1 111 ? 8.176 3.373 -8.187 1.00 94.50 111 ARG A O 1
ATOM 922 N N . ARG A 1 112 ? 6.488 4.408 -7.117 1.00 94.56 112 ARG A N 1
ATOM 923 C CA . ARG A 1 112 ? 6.529 3.548 -5.926 1.00 94.56 112 ARG A CA 1
ATOM 924 C C . ARG A 1 112 ? 6.047 2.142 -6.247 1.00 94.56 112 ARG A C 1
ATOM 926 O O . ARG A 1 112 ? 6.675 1.187 -5.818 1.00 94.56 112 ARG A O 1
ATOM 933 N N . LEU A 1 113 ? 4.983 2.027 -7.039 1.00 96.25 113 LEU A N 1
ATOM 934 C CA . LEU A 1 113 ? 4.492 0.742 -7.515 1.00 96.25 113 LEU A CA 1
ATOM 935 C C . LEU A 1 113 ? 5.533 0.051 -8.398 1.00 96.25 113 LEU A C 1
ATOM 937 O O . LEU A 1 113 ? 5.800 -1.123 -8.189 1.00 96.25 113 LEU A O 1
ATOM 941 N N . LEU A 1 114 ? 6.166 0.773 -9.330 1.00 97.38 114 LEU A N 1
ATOM 942 C CA . LEU A 1 114 ? 7.260 0.221 -10.133 1.00 97.38 114 LEU A CA 1
ATOM 943 C C . LEU A 1 114 ? 8.389 -0.313 -9.242 1.00 97.38 114 LEU A C 1
ATOM 945 O O . LEU A 1 114 ? 8.808 -1.450 -9.415 1.00 97.38 114 LEU A O 1
ATOM 949 N N . ALA A 1 115 ? 8.838 0.469 -8.256 1.00 97.00 115 ALA A N 1
ATOM 950 C CA . ALA A 1 115 ? 9.868 0.033 -7.316 1.00 97.00 115 ALA A CA 1
ATOM 951 C C . ALA A 1 115 ? 9.445 -1.209 -6.510 1.00 97.00 115 ALA A C 1
ATOM 953 O O . ALA A 1 115 ? 10.237 -2.140 -6.383 1.00 97.00 115 ALA A O 1
ATOM 954 N N . LEU A 1 116 ? 8.201 -1.248 -6.011 1.00 97.38 116 LEU A N 1
ATOM 955 C CA . LEU A 1 116 ? 7.670 -2.394 -5.267 1.00 97.38 116 LEU A CA 1
ATOM 956 C C . LEU A 1 116 ? 7.661 -3.649 -6.131 1.00 97.38 116 LEU A C 1
ATOM 958 O O . LEU A 1 116 ? 8.133 -4.689 -5.692 1.00 97.38 116 LEU A O 1
ATOM 962 N N . LEU A 1 117 ? 7.123 -3.559 -7.345 1.00 97.50 117 LEU A N 1
ATOM 963 C CA . LEU A 1 117 ? 6.961 -4.717 -8.214 1.00 97.50 117 LEU A CA 1
ATOM 964 C C . LEU A 1 117 ? 8.309 -5.247 -8.727 1.00 97.50 117 LEU A C 1
ATOM 966 O O . LEU A 1 117 ? 8.492 -6.460 -8.796 1.00 97.50 117 LEU A O 1
ATOM 970 N N . THR A 1 118 ? 9.277 -4.370 -9.009 1.00 97.62 118 THR A N 1
ATOM 971 C CA . THR A 1 118 ? 10.651 -4.791 -9.328 1.00 97.62 118 THR A CA 1
ATOM 972 C C . THR A 1 118 ? 11.318 -5.462 -8.125 1.00 97.62 118 THR A C 1
ATOM 974 O O . THR A 1 118 ? 11.978 -6.488 -8.276 1.00 97.62 118 THR A O 1
ATOM 977 N N . TYR A 1 119 ? 11.124 -4.925 -6.914 1.00 97.44 119 TYR A N 1
ATOM 978 C CA . TYR A 1 119 ? 11.618 -5.561 -5.691 1.00 97.44 119 TYR A CA 1
ATOM 979 C C . TYR A 1 119 ? 10.958 -6.927 -5.456 1.00 97.44 119 TYR A C 1
ATOM 981 O O . TYR A 1 119 ? 11.646 -7.893 -5.140 1.00 97.44 119 TYR A O 1
ATOM 989 N N . ALA A 1 120 ? 9.648 -7.034 -5.674 1.00 96.50 120 ALA A N 1
ATOM 990 C CA . ALA A 1 120 ? 8.896 -8.276 -5.547 1.00 96.50 120 ALA A CA 1
ATOM 991 C C . ALA A 1 120 ? 9.476 -9.391 -6.434 1.00 96.50 120 ALA A C 1
ATOM 993 O O . ALA A 1 120 ? 9.720 -10.484 -5.931 1.00 96.50 120 ALA A O 1
ATOM 994 N N . GLN A 1 121 ? 9.806 -9.094 -7.699 1.00 95.38 121 GLN A N 1
ATOM 995 C CA . GLN A 1 121 ? 10.482 -10.054 -8.585 1.00 95.38 121 GLN A CA 1
ATOM 996 C C . GLN A 1 121 ? 11.851 -10.490 -8.047 1.00 95.38 121 GLN A C 1
ATOM 998 O O . GLN A 1 121 ? 12.206 -11.657 -8.167 1.00 95.38 121 GLN A O 1
ATOM 1003 N N . SER A 1 122 ? 12.610 -9.580 -7.425 1.00 96.25 122 SER A N 1
ATOM 1004 C CA . SER A 1 122 ? 13.899 -9.917 -6.794 1.00 96.25 122 SER A CA 1
ATOM 1005 C C . SER A 1 122 ? 13.765 -10.779 -5.533 1.00 96.25 122 SER A C 1
ATOM 1007 O O . SER A 1 122 ? 14.750 -11.341 -5.069 1.00 96.25 122 SER A O 1
ATOM 1009 N N . SER A 1 123 ? 12.556 -10.859 -4.972 1.00 93.38 123 SER A N 1
ATOM 1010 C CA . SER A 1 123 ? 12.193 -11.685 -3.815 1.00 93.38 123 SER A CA 1
ATOM 1011 C C . SER A 1 123 ? 11.336 -12.891 -4.220 1.00 93.38 123 SER A C 1
ATOM 1013 O O . SER A 1 123 ? 10.542 -13.372 -3.416 1.00 93.38 123 SER A O 1
ATOM 1015 N N . ASP A 1 124 ? 11.446 -13.332 -5.478 1.00 93.06 124 ASP A N 1
ATOM 1016 C CA . ASP A 1 124 ? 10.750 -14.495 -6.046 1.00 93.06 124 ASP A CA 1
ATOM 1017 C C . ASP A 1 124 ? 9.209 -14.426 -6.005 1.00 93.06 124 ASP A C 1
ATOM 1019 O O . ASP A 1 124 ? 8.517 -15.434 -6.168 1.00 93.06 124 ASP A O 1
ATOM 1023 N N . ILE A 1 125 ? 8.636 -13.228 -5.847 1.00 93.62 125 ILE A N 1
ATOM 1024 C CA . ILE A 1 125 ? 7.197 -13.006 -6.005 1.00 93.62 125 ILE A CA 1
ATOM 1025 C C . ILE A 1 125 ? 6.909 -12.787 -7.487 1.00 93.62 125 ILE A C 1
ATOM 1027 O O . ILE A 1 125 ? 7.461 -11.889 -8.131 1.00 93.62 125 ILE A O 1
ATOM 1031 N N . TRP A 1 126 ? 6.010 -13.599 -8.039 1.00 93.94 126 TRP A N 1
ATOM 1032 C CA . TRP A 1 126 ? 5.671 -13.520 -9.452 1.00 93.94 126 TRP A CA 1
ATOM 1033 C C . TRP A 1 126 ? 4.956 -12.206 -9.795 1.00 93.94 126 TRP A C 1
ATOM 1035 O O . TRP A 1 126 ? 3.900 -11.881 -9.253 1.00 93.94 126 TRP A O 1
ATOM 1045 N N . VAL A 1 127 ? 5.522 -11.476 -10.757 1.00 95.88 127 VAL A N 1
ATOM 1046 C CA . VAL A 1 127 ? 4.928 -10.286 -11.373 1.00 95.88 127 VAL A CA 1
ATOM 1047 C C . VAL A 1 127 ? 5.119 -10.390 -12.887 1.00 95.88 127 VAL A C 1
ATOM 1049 O O . VAL A 1 127 ? 6.243 -10.645 -13.332 1.00 95.88 127 VAL A O 1
ATOM 1052 N N . PRO A 1 128 ? 4.081 -10.163 -13.711 1.00 96.31 128 PRO A N 1
ATOM 1053 C CA . PRO A 1 128 ? 4.243 -10.166 -15.156 1.00 96.31 128 PRO A CA 1
ATOM 1054 C C . PRO A 1 128 ? 5.159 -9.032 -15.637 1.00 96.31 128 PRO A C 1
ATOM 1056 O O . PRO A 1 128 ? 4.918 -7.859 -15.348 1.00 96.31 128 PRO A O 1
ATOM 1059 N N . ASN A 1 129 ? 6.149 -9.355 -16.473 1.00 95.56 129 ASN A N 1
ATOM 1060 C CA . ASN A 1 129 ? 7.085 -8.362 -17.025 1.00 95.56 129 ASN A CA 1
ATOM 1061 C C . ASN A 1 129 ? 6.385 -7.223 -17.778 1.00 95.56 129 ASN A C 1
ATOM 1063 O O . ASN A 1 129 ? 6.832 -6.081 -17.724 1.00 95.56 129 ASN A O 1
ATOM 1067 N N . TRP A 1 130 ? 5.260 -7.501 -18.444 1.00 97.19 130 TRP A N 1
ATOM 1068 C CA . TRP A 1 130 ? 4.508 -6.470 -19.160 1.00 97.19 130 TRP A CA 1
ATOM 1069 C C . TRP A 1 130 ? 3.973 -5.373 -18.222 1.00 97.19 130 TRP A C 1
ATOM 1071 O O . TRP A 1 130 ? 3.887 -4.222 -18.637 1.00 97.19 130 TRP A O 1
ATOM 1081 N N . VAL A 1 131 ? 3.678 -5.692 -16.954 1.00 96.75 131 VAL A N 1
ATOM 1082 C CA . VAL A 1 131 ? 3.250 -4.714 -15.937 1.00 96.75 131 VAL A CA 1
ATOM 1083 C C . VAL A 1 131 ? 4.409 -3.786 -15.581 1.00 96.75 131 VAL A C 1
ATOM 1085 O O . VAL A 1 131 ? 4.234 -2.568 -15.534 1.00 96.75 131 VAL A O 1
ATOM 1088 N N . ILE A 1 132 ? 5.603 -4.353 -15.379 1.00 96.44 132 ILE A N 1
ATOM 1089 C CA . ILE A 1 132 ? 6.835 -3.597 -15.120 1.00 96.44 132 ILE A CA 1
ATOM 1090 C C . ILE A 1 132 ? 7.150 -2.678 -16.301 1.00 96.44 132 ILE A C 1
ATOM 1092 O O . ILE A 1 132 ? 7.386 -1.488 -16.103 1.00 96.44 132 ILE A O 1
ATOM 1096 N N . PHE A 1 133 ? 7.105 -3.202 -17.528 1.00 95.81 133 PHE A N 1
ATOM 1097 C CA . PHE A 1 133 ? 7.369 -2.420 -18.735 1.00 95.81 133 PHE A CA 1
ATOM 1098 C C . PHE A 1 133 ? 6.348 -1.306 -18.942 1.00 95.81 133 PHE A C 1
ATOM 1100 O O . PHE A 1 133 ? 6.735 -0.189 -19.278 1.00 95.81 133 PHE A O 1
ATOM 1107 N N . GLU A 1 134 ? 5.067 -1.562 -18.686 1.00 95.94 134 GLU A N 1
ATOM 1108 C CA . GLU A 1 134 ? 4.032 -0.539 -18.798 1.00 95.94 134 GLU A CA 1
ATOM 1109 C C . GLU A 1 134 ? 4.219 0.566 -17.751 1.00 95.94 134 GLU A C 1
ATOM 1111 O O . GLU A 1 134 ? 4.155 1.749 -18.084 1.00 95.94 134 GLU A O 1
ATOM 1116 N N . LEU A 1 135 ? 4.543 0.221 -16.500 1.00 94.88 135 LEU A N 1
ATOM 1117 C CA . LEU A 1 135 ? 4.885 1.217 -15.481 1.00 94.88 135 LEU A CA 1
ATOM 1118 C C . LEU A 1 135 ? 6.157 1.982 -15.832 1.00 94.88 135 LEU A C 1
ATOM 1120 O O . LEU A 1 135 ? 6.201 3.199 -15.655 1.00 94.88 135 LEU A O 1
ATOM 1124 N N . PHE A 1 136 ? 7.188 1.309 -16.334 1.00 95.31 136 PHE A N 1
ATOM 1125 C CA . PHE A 1 136 ? 8.412 1.965 -16.775 1.00 95.31 136 PHE A CA 1
ATOM 1126 C C . PHE A 1 136 ? 8.110 2.970 -17.889 1.00 95.31 136 PHE A C 1
ATOM 1128 O O . PHE A 1 136 ? 8.458 4.141 -17.770 1.00 95.31 136 PHE A O 1
ATOM 1135 N N . ARG A 1 137 ? 7.362 2.555 -18.916 1.00 93.00 137 ARG A N 1
ATOM 1136 C CA . ARG A 1 137 ? 6.921 3.411 -20.022 1.00 93.00 137 ARG A CA 1
ATOM 1137 C C . ARG A 1 137 ? 6.083 4.595 -19.536 1.00 93.00 137 ARG A C 1
ATOM 1139 O O . ARG A 1 137 ? 6.301 5.711 -19.990 1.00 93.00 137 ARG A O 1
ATOM 1146 N N . LEU A 1 138 ? 5.168 4.391 -18.587 1.00 91.00 138 LEU A N 1
ATOM 1147 C CA . LEU A 1 138 ? 4.373 5.474 -17.994 1.00 91.00 138 LEU A CA 1
ATOM 1148 C C . LEU A 1 138 ? 5.228 6.505 -17.238 1.00 91.00 138 LEU A C 1
ATOM 1150 O O . LEU A 1 138 ? 4.853 7.673 -17.174 1.00 91.00 138 LEU A O 1
ATOM 1154 N N . ASN A 1 139 ? 6.348 6.084 -16.643 1.00 91.81 139 ASN A N 1
ATOM 1155 C CA . ASN A 1 139 ? 7.205 6.947 -15.824 1.00 91.81 139 ASN A CA 1
ATOM 1156 C C . ASN A 1 139 ? 8.376 7.581 -16.591 1.00 91.81 139 ASN A C 1
ATOM 1158 O O . ASN A 1 139 ? 8.824 8.661 -16.199 1.00 91.81 139 ASN A O 1
ATOM 1162 N N . TYR A 1 140 ? 8.878 6.900 -17.623 1.00 91.75 140 TYR A N 1
ATOM 1163 C CA . TYR A 1 140 ? 10.143 7.202 -18.303 1.00 91.75 140 TYR A CA 1
ATOM 1164 C C . TYR A 1 140 ? 10.070 7.120 -19.830 1.00 91.75 140 TYR A C 1
ATOM 1166 O O . TYR A 1 140 ? 11.044 7.468 -20.489 1.00 91.75 140 TYR A O 1
ATOM 1174 N N . GLY A 1 141 ? 8.957 6.657 -20.405 1.00 81.38 141 GLY A N 1
ATOM 1175 C CA . GLY A 1 141 ? 8.766 6.702 -21.850 1.00 81.38 141 GLY A CA 1
ATOM 1176 C C . GLY A 1 141 ? 8.792 8.152 -22.319 1.00 81.38 141 GLY A C 1
ATOM 1177 O O . GLY A 1 141 ? 8.085 8.997 -21.764 1.00 81.38 141 GLY A O 1
ATOM 1178 N N . GLU A 1 142 ? 9.625 8.448 -23.314 1.00 64.62 142 GLU A N 1
ATOM 1179 C CA . GLU A 1 142 ? 9.697 9.776 -23.909 1.00 64.62 142 GLU A CA 1
ATOM 1180 C C . GLU A 1 142 ? 8.301 10.184 -24.395 1.00 64.62 142 GLU A C 1
ATOM 1182 O O . GLU A 1 142 ? 7.672 9.503 -25.209 1.00 64.62 142 GLU A O 1
ATOM 1187 N N . LYS A 1 143 ? 7.793 11.323 -23.912 1.00 52.34 143 LYS A N 1
ATOM 1188 C CA . LYS A 1 143 ? 6.875 12.084 -24.757 1.00 52.34 143 LYS A CA 1
ATOM 1189 C C . LYS A 1 143 ? 7.730 12.515 -25.939 1.00 52.34 143 LYS A C 1
ATOM 1191 O O . LYS A 1 143 ? 8.729 13.186 -25.705 1.00 52.34 143 LYS A O 1
ATOM 1196 N N . GLN A 1 144 ? 7.358 12.147 -27.163 1.00 45.22 144 GLN A N 1
ATOM 1197 C CA . GLN A 1 144 ? 7.888 12.792 -28.365 1.00 45.22 144 GLN A CA 1
ATOM 1198 C C . GLN A 1 144 ? 7.576 14.295 -28.289 1.00 45.22 144 GLN A C 1
ATOM 1200 O O . GLN A 1 144 ? 6.547 14.767 -28.762 1.00 45.22 144 GLN A O 1
ATOM 1205 N N . GLN A 1 145 ? 8.444 15.033 -27.615 1.00 41.84 145 GLN A N 1
ATOM 1206 C CA . GLN A 1 145 ? 8.625 16.465 -27.701 1.00 41.84 145 GLN A CA 1
ATOM 1207 C C . GLN A 1 145 ? 10.139 16.664 -27.706 1.00 41.84 145 GLN A C 1
ATOM 1209 O O . GLN A 1 145 ? 10.816 16.482 -26.697 1.00 41.84 145 GLN A O 1
ATOM 1214 N N . ASP A 1 146 ? 10.613 16.994 -28.907 1.00 41.06 146 ASP A N 1
ATOM 1215 C CA . ASP A 1 146 ? 11.931 17.519 -29.255 1.00 41.06 146 ASP A CA 1
ATOM 1216 C C . ASP A 1 146 ? 13.079 16.514 -29.465 1.00 41.06 146 ASP A C 1
ATOM 1218 O O . ASP A 1 146 ? 14.160 16.640 -28.893 1.00 41.06 146 ASP A O 1
ATOM 1222 N N . GLU A 1 147 ? 12.918 15.651 -30.478 1.00 42.12 147 GLU A N 1
ATOM 1223 C CA . GLU A 1 147 ? 13.987 14.946 -31.229 1.00 42.12 147 GLU A CA 1
ATOM 1224 C C . GLU A 1 147 ? 15.086 15.868 -31.832 1.00 42.12 147 GLU A C 1
ATOM 1226 O O . GLU A 1 147 ? 15.908 15.433 -32.636 1.00 42.12 147 GLU A O 1
ATOM 1231 N N . LYS A 1 148 ? 15.162 17.151 -31.455 1.00 45.47 148 LYS A N 1
ATOM 1232 C CA . LYS A 1 148 ? 16.254 18.060 -31.850 1.00 45.47 148 LYS A CA 1
ATOM 1233 C C . LYS A 1 148 ? 17.182 18.487 -30.717 1.00 45.47 148 LYS A C 1
ATOM 1235 O O . LYS A 1 148 ? 18.154 19.192 -30.987 1.00 45.47 148 LYS A O 1
ATOM 1240 N N . SER A 1 149 ? 16.968 18.041 -29.483 1.00 44.97 149 SER A N 1
ATOM 1241 C CA . SER A 1 149 ? 17.843 18.420 -28.372 1.00 44.97 149 SER A CA 1
ATOM 1242 C C . SER A 1 149 ? 18.832 17.314 -28.017 1.00 44.97 149 SER A C 1
ATOM 1244 O O . SER A 1 149 ? 18.643 16.554 -27.078 1.00 44.97 149 SER A O 1
ATOM 1246 N N . GLN A 1 150 ? 19.942 17.344 -28.759 1.00 49.12 150 GLN A N 1
ATOM 1247 C CA . GLN A 1 150 ? 21.271 16.866 -28.370 1.00 49.12 150 GLN A CA 1
ATOM 1248 C C . GLN A 1 150 ? 21.451 15.346 -28.295 1.00 49.12 150 GLN A C 1
ATOM 1250 O O . GLN A 1 150 ? 21.173 14.702 -27.286 1.00 49.12 150 GLN A O 1
ATOM 1255 N N . ALA A 1 151 ? 22.089 14.813 -29.341 1.00 48.47 151 ALA A N 1
ATOM 1256 C CA . ALA A 1 151 ? 22.932 13.632 -29.236 1.00 48.47 151 ALA A CA 1
ATOM 1257 C C . ALA A 1 151 ? 23.920 13.838 -28.075 1.00 48.47 151 ALA A C 1
ATOM 1259 O O . ALA A 1 151 ? 24.912 14.555 -28.200 1.00 48.47 151 ALA A O 1
ATOM 1260 N N . ARG A 1 152 ? 23.601 13.276 -26.909 1.00 50.25 152 ARG A N 1
ATOM 1261 C CA . ARG A 1 152 ? 24.533 13.196 -25.790 1.00 50.25 152 ARG A CA 1
ATOM 1262 C C . ARG A 1 152 ? 25.492 12.058 -26.095 1.00 50.25 152 ARG A C 1
ATOM 1264 O O . ARG A 1 152 ? 25.066 10.912 -26.226 1.00 50.25 152 ARG A O 1
ATOM 1271 N N . GLU A 1 153 ? 26.767 12.397 -26.240 1.00 59.50 153 GLU A N 1
ATOM 1272 C CA . GLU A 1 153 ? 27.847 11.417 -26.317 1.00 59.50 153 GLU A CA 1
ATOM 1273 C C . GLU A 1 153 ? 27.787 10.450 -25.117 1.00 59.50 153 GLU A C 1
ATOM 1275 O O . GLU A 1 153 ? 27.320 10.840 -24.037 1.00 59.50 153 GLU A O 1
ATOM 1280 N N . PRO A 1 154 ? 28.238 9.190 -25.275 1.00 51.78 154 PRO A N 1
ATOM 1281 C CA . PRO A 1 154 ? 28.235 8.219 -24.192 1.00 51.78 154 PRO A CA 1
ATOM 1282 C C . PRO A 1 154 ? 28.996 8.766 -22.986 1.00 51.78 154 PRO A C 1
ATOM 1284 O O . PRO A 1 154 ? 30.125 9.238 -23.115 1.00 51.78 154 PRO A O 1
ATOM 1287 N N . TRP A 1 155 ? 28.386 8.684 -21.804 1.00 51.38 155 TRP A N 1
ATOM 1288 C CA . TRP A 1 155 ? 29.052 9.038 -20.557 1.00 51.38 155 TRP A CA 1
ATOM 1289 C C . TRP A 1 155 ? 30.328 8.200 -20.387 1.00 51.38 155 TRP A C 1
ATOM 1291 O O . TRP A 1 155 ? 30.262 6.997 -20.127 1.00 51.38 155 TRP A O 1
ATOM 1301 N N . ALA A 1 156 ? 31.486 8.848 -20.511 1.00 58.41 156 ALA A N 1
ATOM 1302 C CA . ALA A 1 156 ? 32.762 8.334 -20.040 1.00 58.41 156 ALA A CA 1
ATOM 1303 C C . ALA A 1 156 ? 33.014 8.897 -18.630 1.00 58.41 156 ALA A C 1
ATOM 1305 O O . ALA A 1 156 ? 32.834 10.102 -18.422 1.00 58.4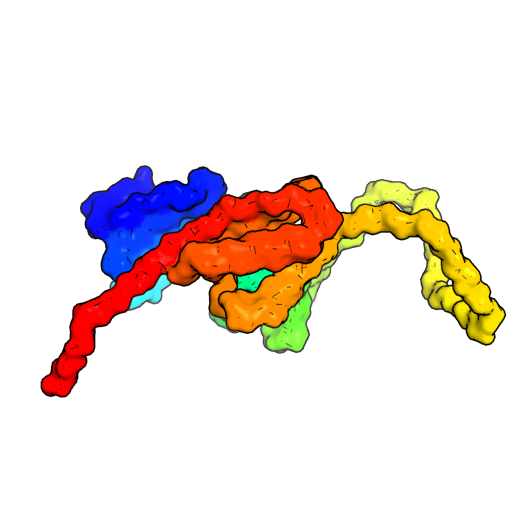1 156 ALA A O 1
ATOM 1306 N N . PRO A 1 157 ? 33.415 8.074 -17.644 1.00 48.28 157 PRO A N 1
ATOM 1307 C CA . PRO A 1 157 ? 33.784 8.597 -16.336 1.00 48.28 157 PRO A CA 1
ATOM 1308 C C . PRO A 1 157 ? 34.955 9.581 -16.506 1.00 48.28 157 PRO A C 1
ATOM 1310 O O . PRO A 1 157 ? 35.908 9.257 -17.218 1.00 48.28 157 PRO A O 1
ATOM 1313 N N . PRO A 1 158 ? 34.921 10.775 -15.887 1.00 51.91 158 PRO A N 1
ATOM 1314 C CA . PRO A 1 158 ? 36.029 11.709 -16.003 1.00 51.91 158 PRO A CA 1
ATOM 1315 C C . PRO A 1 158 ? 37.281 11.089 -15.376 1.00 51.91 158 PRO A C 1
ATOM 1317 O O . PRO A 1 158 ? 37.292 10.744 -14.193 1.00 51.91 158 PRO A O 1
ATOM 1320 N N . SER A 1 159 ? 38.339 10.942 -16.174 1.00 58.84 159 SER A N 1
ATOM 1321 C CA . SER A 1 159 ? 39.665 10.544 -15.705 1.00 58.84 159 SER A CA 1
ATOM 1322 C C . SER A 1 159 ? 40.173 11.615 -14.742 1.00 58.84 159 SER A C 1
ATOM 1324 O O . SER A 1 159 ? 40.584 12.688 -15.176 1.00 58.84 159 SER A O 1
ATOM 1326 N N . VAL A 1 160 ? 40.114 11.363 -13.435 1.00 50.34 160 VAL A N 1
ATOM 1327 C CA . VAL A 1 160 ? 40.658 12.288 -12.433 1.00 50.34 160 VAL A CA 1
ATOM 1328 C C . VAL A 1 160 ? 42.184 12.152 -12.447 1.00 50.34 160 VAL A C 1
ATOM 1330 O O . VAL A 1 160 ? 42.683 11.081 -12.093 1.00 50.34 160 VAL A O 1
ATOM 1333 N N . PRO A 1 161 ? 42.962 13.185 -12.826 1.00 40.28 161 PRO A N 1
ATOM 1334 C CA . PRO A 1 161 ? 44.408 13.123 -12.693 1.00 40.28 161 PRO A CA 1
ATOM 1335 C C . PRO A 1 161 ? 44.745 13.155 -11.202 1.00 40.28 161 PRO A C 1
ATOM 1337 O O . PRO A 1 161 ? 44.461 14.125 -10.495 1.00 40.28 161 PRO A O 1
ATOM 1340 N N . MET A 1 162 ? 45.346 12.074 -10.713 1.00 45.41 162 MET A N 1
ATOM 1341 C CA . MET A 1 162 ? 45.878 11.977 -9.360 1.00 45.41 162 MET A CA 1
ATOM 1342 C C . MET A 1 162 ? 47.141 12.835 -9.268 1.00 45.41 162 MET A C 1
ATOM 1344 O O . MET A 1 162 ? 48.229 12.300 -9.414 1.00 45.41 162 MET A O 1
ATOM 1348 N N . GLN A 1 163 ? 46.982 14.155 -9.119 1.00 45.94 163 GLN A N 1
ATOM 1349 C CA . GLN A 1 163 ? 47.945 15.135 -8.585 1.00 45.94 163 GLN A CA 1
ATOM 1350 C C . GLN A 1 163 ? 47.536 16.545 -9.028 1.00 45.94 163 GLN A C 1
ATOM 1352 O O . GLN A 1 163 ? 48.039 17.081 -10.008 1.00 45.94 163 GLN A O 1
ATOM 1357 N N . GLN A 1 164 ? 46.652 17.181 -8.270 1.00 38.06 164 GLN A N 1
ATOM 1358 C CA . GLN A 1 164 ? 46.735 18.622 -8.053 1.00 38.06 164 GLN A CA 1
ATOM 1359 C C . GLN A 1 164 ? 45.985 18.922 -6.764 1.00 38.06 164 GLN A C 1
ATOM 1361 O O . GLN A 1 164 ? 44.797 18.636 -6.631 1.00 38.06 164 GLN A O 1
ATOM 1366 N N . GLN A 1 165 ? 46.733 19.408 -5.776 1.00 44.72 165 GLN A N 1
ATOM 1367 C CA . GLN A 1 165 ? 46.208 19.880 -4.505 1.00 44.72 165 GLN A CA 1
ATOM 1368 C C . GLN A 1 165 ? 45.085 20.878 -4.788 1.00 44.72 165 GLN A C 1
ATOM 1370 O O . GLN A 1 165 ? 45.333 21.997 -5.230 1.00 44.72 165 GLN A O 1
ATOM 1375 N N . VAL A 1 166 ? 43.843 20.453 -4.552 1.00 45.50 166 VAL A N 1
ATOM 1376 C CA . VAL A 1 166 ? 42.680 21.334 -4.589 1.00 45.50 166 VAL A CA 1
ATOM 1377 C C . VAL A 1 166 ? 42.855 22.326 -3.447 1.00 45.50 166 VAL A C 1
ATOM 1379 O O . VAL A 1 166 ? 42.588 22.011 -2.286 1.00 45.50 166 VAL A O 1
ATOM 1382 N N . GLN A 1 167 ? 43.335 23.524 -3.772 1.00 39.88 167 GLN A N 1
ATOM 1383 C CA . GLN A 1 167 ? 43.168 24.680 -2.905 1.00 39.88 167 GLN A CA 1
ATOM 1384 C C . GLN A 1 167 ? 41.661 24.864 -2.717 1.00 39.88 167 GLN A C 1
ATOM 1386 O O . GLN A 1 167 ? 40.931 25.150 -3.666 1.00 39.88 167 GLN A O 1
ATOM 1391 N N . ARG A 1 168 ? 41.180 24.592 -1.501 1.00 33.59 168 ARG A N 1
ATOM 1392 C CA . ARG A 1 168 ? 39.777 24.780 -1.129 1.00 33.59 168 ARG A CA 1
ATOM 1393 C C . ARG A 1 168 ? 39.430 26.264 -1.289 1.00 33.59 168 ARG A C 1
ATOM 1395 O O . ARG A 1 168 ? 40.038 27.071 -0.589 1.00 33.59 168 ARG A O 1
ATOM 1402 N N . PRO A 1 169 ? 38.447 26.638 -2.123 1.00 35.25 169 PRO A N 1
ATOM 1403 C CA . PRO A 1 169 ? 37.872 27.966 -2.031 1.00 35.25 169 PRO A CA 1
ATOM 1404 C C . PRO A 1 169 ? 37.096 28.041 -0.716 1.00 35.25 169 PRO A C 1
ATOM 1406 O O . PRO A 1 169 ? 36.168 27.260 -0.477 1.00 35.25 169 PRO A O 1
ATOM 1409 N N . GLU A 1 170 ? 37.502 28.954 0.158 1.00 38.56 170 GLU A N 1
ATOM 1410 C CA . GLU A 1 170 ? 36.707 29.331 1.317 1.00 38.56 170 GLU A CA 1
ATOM 1411 C C . GLU A 1 170 ? 35.396 29.975 0.845 1.00 38.56 170 GLU A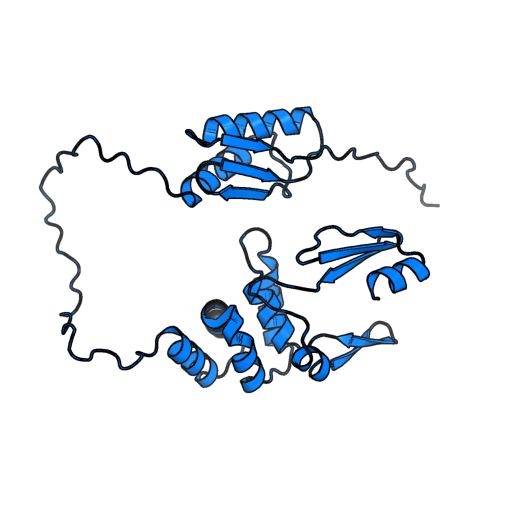 C 1
ATOM 1413 O O . GLU A 1 170 ? 35.393 30.864 -0.004 1.00 38.56 170 GLU A O 1
ATOM 1418 N N . GLY A 1 171 ? 34.273 29.523 1.409 1.00 37.62 171 GLY A N 1
ATOM 1419 C CA . GLY A 1 171 ? 33.015 30.269 1.358 1.00 37.62 171 GLY A CA 1
ATOM 1420 C C . GLY A 1 171 ? 32.046 29.930 0.223 1.00 37.62 171 GLY A C 1
ATOM 1421 O O . GLY A 1 171 ? 31.626 30.815 -0.512 1.00 37.62 171 GLY A O 1
ATOM 1422 N N . ILE A 1 172 ? 31.555 28.688 0.153 1.00 35.00 172 ILE A N 1
ATOM 1423 C CA . ILE A 1 172 ? 30.191 28.441 -0.350 1.00 35.00 172 ILE A CA 1
ATOM 1424 C C . ILE A 1 172 ? 29.343 27.995 0.842 1.00 35.00 172 ILE A C 1
ATOM 1426 O O . ILE A 1 172 ? 29.239 26.806 1.141 1.00 35.00 172 ILE A O 1
ATOM 1430 N N . GLN A 1 173 ? 28.736 28.953 1.548 1.00 37.22 173 GLN A N 1
ATOM 1431 C CA . GLN A 1 173 ? 27.682 28.658 2.520 1.00 37.22 173 GLN A CA 1
ATOM 1432 C C . GLN A 1 173 ? 26.424 28.220 1.755 1.00 37.22 173 GLN A C 1
ATOM 1434 O O . GLN A 1 173 ? 25.537 29.016 1.459 1.00 37.22 173 GLN A O 1
ATOM 1439 N N . ARG A 1 174 ? 26.351 26.936 1.387 1.00 36.72 174 ARG A N 1
ATOM 1440 C CA . ARG A 1 174 ? 25.084 26.314 0.986 1.00 36.72 174 ARG A CA 1
ATOM 1441 C C . ARG A 1 174 ? 24.192 26.266 2.223 1.00 36.72 174 ARG A C 1
ATOM 1443 O O . ARG A 1 174 ? 24.508 25.545 3.168 1.00 36.72 174 ARG A O 1
ATOM 1450 N N . ALA A 1 175 ? 23.083 27.004 2.210 1.00 44.53 175 ALA A N 1
ATOM 1451 C CA . ALA A 1 175 ? 22.010 26.782 3.170 1.00 44.53 175 ALA A CA 1
ATOM 1452 C C . ALA A 1 175 ? 21.635 25.285 3.126 1.00 44.53 175 ALA A C 1
ATOM 1454 O O . ALA A 1 175 ? 21.397 24.759 2.031 1.00 44.53 175 ALA A O 1
ATOM 1455 N N . PRO A 1 176 ? 21.661 24.563 4.260 1.00 49.31 176 PRO A N 1
ATOM 1456 C CA . PRO A 1 176 ? 21.372 23.138 4.264 1.00 49.31 176 PRO A CA 1
ATOM 1457 C C . PRO A 1 176 ? 19.940 22.918 3.776 1.00 49.31 176 PRO A C 1
ATOM 1459 O O . PRO A 1 176 ? 19.017 23.610 4.210 1.00 49.31 176 PRO A O 1
ATOM 1462 N N . SER A 1 177 ? 19.762 21.957 2.866 1.00 59.56 177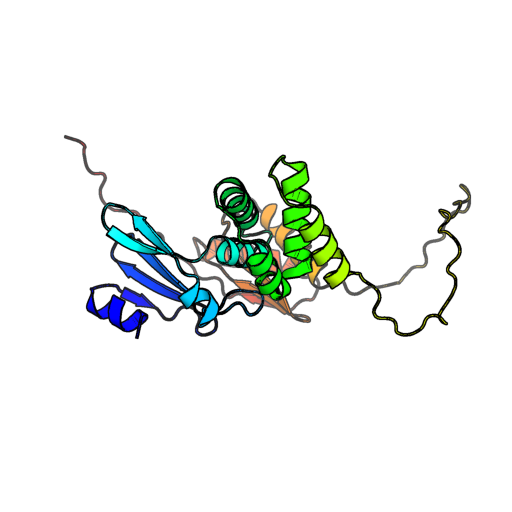 SER A N 1
ATOM 1463 C CA . SER A 1 177 ? 18.435 21.515 2.442 1.00 59.56 177 SER A CA 1
ATOM 1464 C C . SER A 1 177 ? 17.610 21.125 3.674 1.00 59.56 177 SER A C 1
ATOM 1466 O O . SER A 1 177 ? 18.145 20.577 4.639 1.00 59.56 177 SER A O 1
ATOM 1468 N N . SER A 1 178 ? 16.302 21.387 3.653 1.00 60.34 178 SER A N 1
ATOM 1469 C CA . SER A 1 178 ? 15.382 21.088 4.767 1.00 60.34 178 SER A CA 1
ATOM 1470 C C . SER A 1 178 ? 15.475 19.633 5.256 1.00 60.34 178 SER A C 1
ATOM 1472 O O . SER A 1 178 ? 15.338 19.356 6.446 1.00 60.34 178 SER A O 1
ATOM 1474 N N . GLN A 1 179 ? 15.798 18.707 4.349 1.00 58.00 179 GLN A N 1
ATOM 1475 C CA . GLN A 1 179 ? 16.052 17.294 4.646 1.00 58.00 179 GLN A CA 1
ATOM 1476 C C . GLN A 1 179 ? 17.307 17.069 5.505 1.00 58.00 179 GLN A C 1
ATOM 1478 O O . GLN A 1 179 ? 17.295 16.216 6.389 1.00 58.00 179 GLN A O 1
ATOM 1483 N N . TYR A 1 180 ? 18.371 17.849 5.295 1.00 70.56 180 TYR A N 1
ATOM 1484 C CA . TYR A 1 180 ? 19.610 17.737 6.068 1.00 70.56 180 TYR A CA 1
ATOM 1485 C C . TYR A 1 180 ? 19.422 18.196 7.519 1.00 70.56 180 TYR A C 1
ATOM 1487 O O . TYR A 1 180 ? 20.046 17.662 8.432 1.00 70.56 180 TYR A O 1
ATOM 1495 N N . VAL A 1 181 ? 18.536 19.169 7.745 1.00 74.94 181 VAL A N 1
ATOM 1496 C CA . VAL A 1 181 ? 18.210 19.658 9.092 1.00 74.94 181 VAL A CA 1
ATOM 1497 C C . VAL A 1 181 ? 17.349 18.650 9.842 1.00 74.94 181 VAL A C 1
ATOM 1499 O O . VAL A 1 181 ? 17.655 18.334 10.988 1.00 74.94 181 VAL A O 1
ATOM 1502 N N . ALA A 1 182 ? 16.341 18.070 9.182 1.00 73.62 182 ALA A N 1
ATOM 1503 C CA . ALA A 1 182 ? 15.533 17.001 9.768 1.00 73.62 182 ALA A CA 1
ATOM 1504 C C . ALA A 1 182 ? 16.390 15.792 10.180 1.00 73.62 182 ALA A C 1
ATOM 1506 O O . ALA A 1 182 ? 16.259 15.300 11.299 1.00 73.62 182 ALA A O 1
ATOM 1507 N N . ALA A 1 183 ? 17.297 15.350 9.300 1.00 72.62 183 ALA A N 1
ATOM 1508 C CA . ALA A 1 183 ? 18.197 14.233 9.574 1.00 72.62 183 ALA A CA 1
ATOM 1509 C C . ALA A 1 183 ? 19.138 14.526 10.753 1.00 72.62 183 ALA A C 1
ATOM 1511 O O . ALA A 1 183 ? 19.265 13.702 11.652 1.00 72.62 183 ALA A O 1
ATOM 1512 N N . ARG A 1 184 ? 19.733 15.726 10.798 1.00 76.94 184 ARG A N 1
ATOM 1513 C CA . ARG A 1 184 ? 20.628 16.145 11.888 1.00 76.94 184 ARG A CA 1
ATOM 1514 C C . ARG A 1 184 ? 19.920 16.190 13.241 1.00 76.94 184 ARG A C 1
ATOM 1516 O O . ARG A 1 184 ? 20.473 15.744 14.239 1.00 76.94 184 ARG A O 1
ATOM 1523 N N . VAL A 1 185 ? 18.703 16.727 13.272 1.00 79.62 185 VAL A N 1
ATOM 1524 C CA . VAL A 1 185 ? 17.905 16.821 14.501 1.00 79.62 185 VAL A CA 1
ATOM 1525 C C . VAL A 1 185 ? 17.485 15.430 14.969 1.00 79.62 185 VAL A C 1
ATOM 1527 O O . VAL A 1 185 ? 17.595 15.134 16.154 1.00 79.62 185 VAL A O 1
ATOM 1530 N N . ARG A 1 186 ? 17.096 14.544 14.045 1.00 76.62 186 ARG A N 1
ATOM 1531 C CA . ARG A 1 186 ? 16.782 13.147 14.366 1.00 76.62 186 ARG A CA 1
ATOM 1532 C C . ARG A 1 186 ? 17.992 12.394 14.914 1.00 76.62 186 ARG A C 1
ATOM 1534 O O . ARG A 1 186 ? 17.863 11.689 15.906 1.00 76.62 186 ARG A O 1
ATOM 1541 N N . GLU A 1 187 ? 19.160 12.560 14.301 1.00 73.25 187 GLU A N 1
ATOM 1542 C CA . GLU A 1 187 ? 20.398 11.932 14.766 1.00 73.25 187 GLU A CA 1
ATOM 1543 C C . GLU A 1 187 ? 20.804 12.436 16.159 1.00 73.25 187 GLU A C 1
ATOM 1545 O O . GLU A 1 187 ? 21.186 11.639 17.014 1.00 73.25 187 GLU A O 1
ATOM 1550 N N . ALA A 1 188 ? 20.678 13.742 16.412 1.00 79.19 188 ALA A N 1
ATOM 1551 C CA . ALA A 1 188 ? 20.947 14.323 17.724 1.00 79.19 188 ALA A CA 1
ATOM 1552 C C . ALA A 1 188 ? 19.994 13.774 18.799 1.00 79.19 188 ALA A C 1
ATOM 1554 O O . ALA A 1 188 ? 20.442 13.430 19.888 1.00 79.19 188 ALA A O 1
ATOM 1555 N N . MET A 1 189 ? 18.704 13.625 18.475 1.00 74.75 189 MET A N 1
ATOM 1556 C CA . MET A 1 189 ? 17.712 13.030 19.379 1.00 74.75 189 MET A CA 1
ATOM 1557 C C . MET A 1 189 ? 17.969 11.544 19.642 1.00 74.75 189 MET A C 1
ATOM 1559 O O . MET A 1 189 ? 17.857 11.108 20.780 1.00 74.75 189 MET A O 1
ATOM 1563 N N . ALA A 1 190 ? 18.358 10.775 18.621 1.00 68.56 190 ALA A N 1
ATOM 1564 C CA . ALA A 1 190 ? 18.638 9.344 18.754 1.00 68.56 190 ALA A CA 1
ATOM 1565 C C . ALA A 1 190 ? 19.897 9.040 19.587 1.00 68.56 190 ALA A C 1
ATOM 1567 O O . ALA A 1 190 ? 20.028 7.951 20.140 1.00 68.56 190 ALA A O 1
ATOM 1568 N N . ARG A 1 191 ? 20.842 9.985 19.662 1.00 66.12 191 ARG A N 1
ATOM 1569 C CA . ARG A 1 191 ? 22.050 9.872 20.496 1.00 66.12 191 ARG A CA 1
ATOM 1570 C C . ARG A 1 191 ? 21.826 10.323 21.942 1.00 66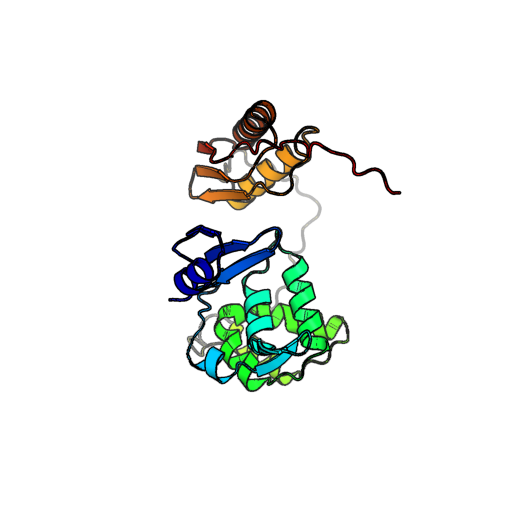.12 191 ARG A C 1
ATOM 1572 O O . ARG A 1 191 ? 22.706 10.090 22.770 1.00 66.12 191 ARG A O 1
ATOM 1579 N N . ASP A 1 192 ? 20.700 10.967 22.249 1.00 65.69 192 ASP A N 1
ATOM 1580 C CA . ASP A 1 192 ? 20.380 11.366 23.616 1.00 65.69 192 ASP A CA 1
ATOM 1581 C C . ASP A 1 192 ? 19.834 10.149 24.390 1.00 65.69 192 ASP A C 1
ATOM 1583 O O . ASP A 1 192 ? 18.814 9.582 23.993 1.00 65.69 192 ASP A O 1
ATOM 1587 N N . PRO A 1 193 ? 20.463 9.734 25.507 1.00 52.69 193 PRO A N 1
ATOM 1588 C CA . PRO A 1 193 ? 19.999 8.610 26.325 1.00 52.69 193 PRO A CA 1
ATOM 1589 C C . PRO A 1 193 ? 18.605 8.820 26.943 1.00 52.69 193 PRO A C 1
ATOM 1591 O O . PRO A 1 193 ? 18.045 7.888 27.515 1.00 52.69 193 PRO A O 1
ATOM 1594 N N . ARG A 1 194 ? 18.038 10.028 26.842 1.00 56.66 194 ARG A N 1
ATOM 1595 C CA . ARG A 1 194 ? 16.665 10.358 27.243 1.00 56.66 194 ARG A CA 1
ATOM 1596 C C . ARG A 1 194 ? 15.649 10.143 26.111 1.00 56.66 194 ARG A C 1
ATOM 1598 O O . ARG A 1 194 ? 14.466 10.073 26.406 1.00 56.66 194 ARG A O 1
ATOM 1605 N N . GLY A 1 195 ? 16.084 10.008 24.852 1.00 51.19 195 GLY A N 1
ATOM 1606 C CA . GLY A 1 195 ? 15.261 9.974 23.631 1.00 51.19 195 GLY A CA 1
ATOM 1607 C C . GLY A 1 195 ? 14.676 8.605 23.264 1.00 51.19 195 GLY A C 1
ATOM 1608 O O . GLY A 1 195 ? 14.787 8.165 22.122 1.00 51.19 195 GLY A O 1
ATOM 1609 N N . GLY A 1 196 ? 14.070 7.918 24.231 1.00 44.03 196 GLY A N 1
ATOM 1610 C CA . GLY A 1 196 ? 13.554 6.553 24.075 1.00 44.03 196 GLY A CA 1
ATOM 1611 C C . GLY A 1 196 ? 12.123 6.409 23.539 1.00 44.03 196 GLY A C 1
ATOM 1612 O O . GLY A 1 196 ? 11.593 5.310 23.646 1.00 44.03 196 GLY A O 1
ATOM 1613 N N . ASP A 1 197 ? 11.487 7.455 22.996 1.00 49.44 197 ASP A N 1
ATOM 1614 C CA . ASP A 1 197 ? 10.103 7.365 22.490 1.00 49.44 197 ASP A CA 1
ATOM 1615 C C . ASP A 1 197 ? 10.025 7.467 20.960 1.00 49.44 197 ASP A C 1
ATOM 1617 O O . ASP A 1 197 ? 10.436 8.454 20.347 1.00 49.44 197 ASP A O 1
ATOM 1621 N N . GLN A 1 198 ? 9.458 6.426 20.342 1.00 52.97 198 GLN A N 1
ATOM 1622 C CA . GLN A 1 198 ? 9.391 6.215 18.889 1.00 52.97 198 GLN A CA 1
ATOM 1623 C C . GLN A 1 198 ? 8.321 7.064 18.165 1.00 52.97 198 GLN A C 1
ATOM 1625 O O . GLN A 1 198 ? 8.207 6.985 16.942 1.00 52.97 198 GLN A O 1
ATOM 1630 N N . ASP A 1 199 ? 7.577 7.919 18.878 1.00 58.25 199 ASP A N 1
ATOM 1631 C CA . ASP A 1 199 ? 6.376 8.593 18.350 1.00 58.25 199 ASP A CA 1
ATOM 1632 C C . ASP A 1 199 ? 6.543 10.091 18.022 1.00 58.25 199 ASP A C 1
ATOM 1634 O O . ASP A 1 199 ? 5.565 10.803 17.756 1.00 58.25 199 ASP A O 1
ATOM 1638 N N . ILE A 1 200 ? 7.778 10.601 17.983 1.00 68.94 200 ILE A N 1
ATOM 1639 C CA . ILE A 1 200 ? 8.048 12.011 17.666 1.00 68.94 200 ILE A CA 1
ATOM 1640 C C . ILE A 1 200 ? 8.266 12.206 16.161 1.00 68.94 200 ILE A C 1
ATOM 1642 O O . ILE A 1 200 ? 9.271 11.811 15.573 1.00 68.94 200 ILE A O 1
ATOM 1646 N N . LYS A 1 201 ? 7.331 12.911 15.525 1.00 72.81 201 LYS A N 1
ATOM 1647 C CA . LYS A 1 201 ? 7.406 13.370 14.136 1.00 72.81 201 LYS A CA 1
ATOM 1648 C C . LYS A 1 201 ? 8.124 14.717 14.055 1.00 72.81 201 LYS A C 1
ATOM 1650 O O . LYS A 1 201 ? 7.723 15.685 14.701 1.00 72.81 201 LYS A O 1
ATOM 1655 N N . ILE A 1 202 ? 9.136 14.785 13.190 1.00 78.56 202 ILE A N 1
ATOM 1656 C CA . ILE A 1 202 ? 9.871 16.010 12.851 1.00 78.56 202 ILE A CA 1
ATOM 1657 C C . ILE A 1 202 ? 9.443 16.450 11.449 1.00 78.56 202 ILE A C 1
ATOM 1659 O O . ILE A 1 202 ? 9.608 15.702 10.484 1.00 78.56 202 ILE A O 1
ATOM 1663 N N . LEU A 1 203 ? 8.902 17.660 11.330 1.00 73.00 203 LEU A N 1
ATOM 1664 C CA . LEU A 1 203 ? 8.484 18.267 10.064 1.00 73.00 203 LEU A CA 1
ATOM 1665 C C . LEU A 1 203 ? 9.294 19.546 9.830 1.00 73.00 203 LEU A C 1
ATOM 1667 O O . LEU A 1 203 ? 9.445 20.351 10.745 1.00 73.00 203 LEU A O 1
ATOM 1671 N N . VAL A 1 204 ? 9.817 19.743 8.617 1.00 74.00 204 VAL A N 1
ATOM 1672 C CA . VAL A 1 204 ? 10.579 20.950 8.259 1.00 74.00 204 VAL A CA 1
ATOM 1673 C C . VAL A 1 204 ? 9.874 21.677 7.121 1.00 74.00 204 VAL A C 1
ATOM 1675 O O . VAL A 1 204 ? 9.762 21.147 6.016 1.00 74.00 204 VAL A O 1
ATOM 1678 N N . GLU A 1 205 ? 9.428 22.902 7.388 1.00 69.81 205 GLU A N 1
ATOM 1679 C CA . GLU A 1 205 ? 8.731 23.769 6.435 1.00 69.81 205 GLU A CA 1
ATOM 1680 C C . GLU A 1 205 ? 9.430 25.130 6.356 1.00 69.81 205 GLU A C 1
ATOM 1682 O O . GLU A 1 205 ? 9.427 25.912 7.310 1.00 69.81 205 GLU A O 1
ATOM 1687 N N . GLY A 1 206 ? 10.045 25.440 5.212 1.00 72.25 206 GLY A N 1
ATOM 1688 C CA . GLY A 1 206 ? 10.800 26.685 5.042 1.00 72.25 206 GLY A CA 1
ATOM 1689 C C . GLY A 1 206 ? 11.935 26.795 6.065 1.00 72.25 206 GLY A C 1
ATOM 1690 O O . GLY A 1 206 ? 12.867 26.003 6.015 1.00 72.25 206 GLY A O 1
ATOM 1691 N N . ASN A 1 207 ? 11.837 27.759 6.991 1.00 76.94 207 ASN A N 1
ATOM 1692 C CA . ASN A 1 207 ? 12.781 27.957 8.104 1.00 76.94 207 ASN A CA 1
ATOM 1693 C C . ASN A 1 207 ? 12.199 27.550 9.477 1.00 76.94 207 ASN A C 1
ATOM 1695 O O . ASN A 1 207 ? 12.645 28.031 10.520 1.00 76.94 207 ASN A O 1
ATOM 1699 N N . ARG A 1 208 ? 11.141 26.732 9.496 1.00 79.06 208 ARG A N 1
ATOM 1700 C CA . ARG A 1 208 ? 10.487 26.254 10.721 1.00 79.06 208 ARG A CA 1
ATOM 1701 C C . ARG A 1 208 ? 10.660 24.748 10.848 1.00 79.06 208 ARG A C 1
ATOM 1703 O O . ARG A 1 208 ? 10.503 24.013 9.874 1.00 79.06 208 ARG A O 1
ATOM 1710 N N . LEU A 1 209 ? 10.974 24.308 12.058 1.00 80.81 209 LEU A N 1
ATOM 1711 C CA . LEU A 1 209 ? 11.053 22.909 12.445 1.00 80.81 209 LEU A CA 1
ATOM 1712 C C . LEU A 1 209 ? 9.958 22.639 13.472 1.00 80.81 209 LEU A C 1
ATOM 1714 O O . LEU A 1 209 ? 9.963 23.238 14.542 1.00 80.81 209 LEU A O 1
ATOM 1718 N N . LEU A 1 210 ? 9.028 21.750 13.146 1.00 80.88 210 LEU A N 1
ATOM 1719 C CA . LEU A 1 210 ? 7.919 21.370 14.010 1.00 80.88 210 LEU A CA 1
ATOM 1720 C C . LEU A 1 210 ? 8.170 19.984 14.610 1.00 80.88 210 LEU A C 1
ATOM 1722 O O . LEU A 1 210 ? 8.347 19.007 13.879 1.00 80.88 210 LEU A O 1
ATOM 1726 N N . LEU A 1 211 ? 8.137 19.910 15.939 1.00 82.00 211 LEU A N 1
ATOM 1727 C CA . LEU A 1 211 ? 8.144 18.671 16.711 1.00 82.00 211 LEU A CA 1
ATOM 1728 C C . LEU A 1 211 ? 6.713 18.318 17.108 1.00 82.00 211 LEU A C 1
ATOM 1730 O O . LEU A 1 211 ? 6.039 19.117 17.761 1.00 82.00 211 LEU A O 1
ATOM 1734 N N . ARG A 1 212 ? 6.238 17.127 16.743 1.00 77.81 212 ARG A N 1
ATOM 1735 C CA . ARG A 1 212 ? 4.890 16.653 17.083 1.00 77.81 212 ARG A CA 1
ATOM 1736 C C . ARG A 1 212 ? 4.947 15.217 17.575 1.00 77.81 212 ARG A C 1
ATOM 1738 O O . ARG A 1 212 ? 5.484 14.369 16.881 1.00 77.81 212 ARG A O 1
ATOM 1745 N N . GLY A 1 213 ? 4.336 14.932 18.713 1.00 72.38 213 GLY A N 1
ATOM 1746 C CA . GLY A 1 213 ? 4.354 13.599 19.307 1.00 72.38 213 GLY A CA 1
ATOM 1747 C C . GLY A 1 213 ? 3.858 13.628 20.741 1.00 72.38 213 GLY A C 1
ATOM 1748 O O . GLY A 1 213 ? 3.491 14.689 21.259 1.00 72.38 213 GLY A O 1
ATOM 1749 N N . GLU A 1 214 ? 3.851 12.463 21.365 1.00 69.00 214 GLU A N 1
ATOM 1750 C CA . GLU A 1 214 ? 3.596 12.316 22.792 1.00 69.00 214 GLU A CA 1
ATOM 1751 C C . GLU A 1 214 ? 4.906 11.998 23.507 1.00 69.00 214 GLU A C 1
ATOM 1753 O O . GLU A 1 214 ? 5.798 11.370 22.942 1.00 69.00 214 GLU A O 1
ATOM 1758 N N . VAL A 1 215 ? 5.046 12.513 24.724 1.00 71.19 215 VAL A N 1
ATOM 1759 C CA . VAL A 1 215 ? 6.210 12.294 25.582 1.00 71.19 215 VAL A CA 1
ATOM 1760 C C . VAL A 1 215 ? 5.743 11.917 26.977 1.00 71.19 215 VAL A C 1
ATOM 1762 O O . VAL A 1 215 ? 4.722 12.401 27.460 1.00 71.19 215 VAL A O 1
ATOM 1765 N N . THR A 1 216 ? 6.509 11.071 27.648 1.00 67.50 216 THR A N 1
ATOM 1766 C CA . THR A 1 216 ? 6.161 10.520 28.966 1.00 67.50 216 THR A CA 1
ATOM 1767 C C . THR A 1 216 ? 6.293 11.498 30.139 1.00 67.50 216 THR A C 1
ATOM 1769 O O . THR A 1 216 ? 5.750 11.244 31.213 1.00 67.50 216 THR A O 1
ATOM 1772 N N . SER A 1 217 ? 6.993 12.627 29.977 1.00 73.56 217 SER A N 1
ATOM 1773 C CA . SER A 1 217 ? 7.132 13.639 31.035 1.00 73.56 217 SER A CA 1
ATOM 1774 C C . SER A 1 217 ? 7.417 15.045 30.492 1.00 73.56 217 SER A C 1
ATOM 1776 O O . SER A 1 217 ? 7.913 15.217 29.376 1.00 73.56 217 SER A O 1
ATOM 1778 N N . ASP A 1 218 ? 7.133 16.078 31.296 1.00 76.75 218 ASP A N 1
ATOM 1779 C CA . ASP A 1 218 ? 7.478 17.466 30.940 1.00 76.75 218 ASP A CA 1
ATOM 1780 C C . ASP A 1 218 ? 8.999 17.692 30.915 1.00 76.75 218 ASP A C 1
ATOM 1782 O O . ASP A 1 218 ? 9.499 18.486 30.121 1.00 76.75 218 ASP A O 1
ATOM 1786 N N . GLU A 1 219 ? 9.752 16.960 31.739 1.00 74.62 219 GLU A N 1
ATOM 1787 C CA . GLU A 1 219 ? 11.218 16.974 31.711 1.00 74.62 219 GLU A CA 1
ATOM 1788 C C . GLU A 1 219 ? 11.750 16.440 30.374 1.00 74.62 219 GLU A C 1
ATOM 1790 O O . GLU A 1 219 ? 12.605 17.068 29.746 1.00 74.62 219 GLU A O 1
ATOM 1795 N N . HIS A 1 220 ? 11.172 15.340 29.885 1.00 74.06 220 HIS A N 1
ATOM 1796 C CA . HIS A 1 220 ? 11.507 14.751 28.592 1.00 74.06 220 HIS A CA 1
ATOM 1797 C C . HIS A 1 220 ? 11.135 15.698 27.438 1.00 74.06 220 HIS A C 1
ATOM 1799 O O . HIS A 1 220 ? 11.955 15.942 26.550 1.00 74.06 220 HIS A O 1
ATOM 1805 N N . ARG A 1 221 ? 9.957 16.339 27.500 1.00 77.25 221 ARG A N 1
ATOM 1806 C CA . ARG A 1 221 ? 9.555 17.389 26.548 1.00 77.25 221 ARG A CA 1
ATOM 1807 C C . ARG A 1 221 ? 10.614 18.486 26.428 1.00 77.25 221 ARG A C 1
ATOM 1809 O O . ARG A 1 221 ? 11.032 18.836 25.326 1.00 77.25 221 ARG A O 1
ATOM 1816 N N . ARG A 1 222 ? 11.056 19.030 27.568 1.00 79.06 222 ARG A N 1
ATOM 1817 C CA . ARG A 1 222 ? 12.048 20.116 27.620 1.00 79.06 222 ARG A CA 1
ATOM 1818 C C . ARG A 1 222 ? 13.408 19.677 27.084 1.00 79.06 222 ARG A C 1
ATOM 1820 O O . ARG A 1 222 ? 14.051 20.466 26.393 1.00 79.06 222 ARG A O 1
ATOM 1827 N N . ALA A 1 223 ? 13.826 18.445 27.375 1.00 77.88 223 ALA A N 1
ATOM 1828 C CA . ALA A 1 223 ? 15.080 17.886 26.877 1.00 77.88 223 ALA A CA 1
ATOM 1829 C C . ALA A 1 223 ? 15.083 17.784 25.34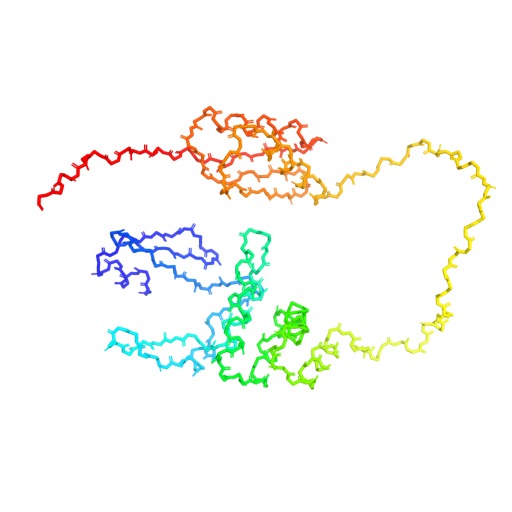2 1.00 77.88 223 ALA A C 1
ATOM 1831 O O . ALA A 1 223 ? 15.984 18.309 24.692 1.00 77.88 223 ALA A O 1
ATOM 1832 N N . LEU A 1 224 ? 14.030 17.215 24.752 1.00 78.12 224 LEU A N 1
ATOM 1833 C CA . LEU A 1 224 ? 13.898 17.077 23.297 1.00 78.12 224 LEU A CA 1
ATOM 1834 C C . LEU A 1 224 ? 13.841 18.427 22.580 1.00 78.12 224 LEU A C 1
ATOM 1836 O O . LEU A 1 224 ? 14.453 18.609 21.528 1.00 78.12 224 LEU A O 1
ATOM 1840 N N . GLU A 1 225 ? 13.136 19.399 23.158 1.00 80.25 225 GLU A N 1
ATOM 1841 C CA . GLU A 1 225 ? 13.105 20.758 22.624 1.00 80.25 225 GLU A CA 1
ATOM 1842 C C . GLU A 1 225 ? 14.4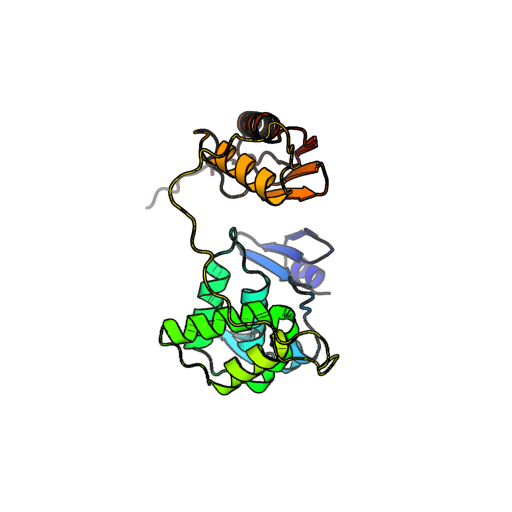83 21.433 22.656 1.00 80.25 225 GLU A C 1
ATOM 1844 O O . GLU A 1 225 ? 14.814 22.177 21.734 1.00 80.25 225 GLU A O 1
ATOM 1849 N N . ALA A 1 226 ? 15.286 21.201 23.698 1.00 81.56 226 ALA A N 1
ATOM 1850 C CA . ALA A 1 226 ? 16.645 21.731 23.787 1.00 81.56 226 ALA A CA 1
ATOM 1851 C C . ALA A 1 226 ? 17.549 21.120 22.706 1.00 81.56 226 ALA A C 1
ATOM 1853 O O . ALA A 1 226 ? 18.136 21.860 21.918 1.00 81.56 226 ALA A O 1
ATOM 1854 N N . VAL A 1 227 ? 17.548 19.789 22.579 1.00 82.50 227 VAL A N 1
ATOM 1855 C CA . VAL A 1 227 ? 18.307 19.067 21.542 1.00 82.50 227 VAL A CA 1
ATOM 1856 C C . VAL A 1 227 ? 17.915 19.534 20.139 1.00 82.50 227 VAL A C 1
ATOM 1858 O O . VAL A 1 227 ? 18.776 19.767 19.288 1.00 82.50 227 VAL A O 1
ATOM 1861 N N . ALA A 1 228 ? 16.618 19.735 19.892 1.00 82.06 228 ALA A N 1
ATOM 1862 C CA . ALA A 1 228 ? 16.139 20.246 18.616 1.00 82.06 228 ALA A CA 1
ATOM 1863 C C . ALA A 1 228 ? 16.647 21.658 18.319 1.00 82.06 228 ALA A C 1
ATOM 1865 O O . ALA A 1 228 ? 17.053 21.917 17.191 1.00 82.06 228 ALA A O 1
ATOM 1866 N N . ARG A 1 229 ? 16.626 22.570 19.302 1.00 83.12 229 ARG A N 1
ATOM 1867 C CA . ARG A 1 229 ? 17.115 23.949 19.129 1.00 83.12 229 ARG A CA 1
ATOM 1868 C C . ARG A 1 229 ? 18.609 23.982 18.832 1.00 83.12 229 ARG A C 1
ATOM 1870 O O . ARG A 1 229 ? 19.013 24.702 17.920 1.00 83.12 229 ARG A O 1
ATOM 1877 N N . ASP A 1 230 ? 19.390 23.166 19.528 1.00 81.56 230 ASP A N 1
ATOM 1878 C CA . ASP A 1 230 ? 20.839 23.098 19.338 1.00 81.56 230 ASP A CA 1
ATOM 1879 C C . ASP A 1 230 ? 21.195 22.524 17.957 1.00 81.56 230 ASP A C 1
ATOM 1881 O O . ASP A 1 230 ? 22.071 23.039 17.257 1.00 81.56 230 ASP A O 1
ATOM 1885 N N . ALA A 1 231 ? 20.460 21.506 17.501 1.00 80.69 231 ALA A N 1
ATOM 1886 C CA . ALA A 1 231 ? 20.680 20.878 16.199 1.00 80.69 231 ALA A CA 1
ATOM 1887 C C . ALA A 1 231 ? 20.061 21.651 15.012 1.00 80.69 231 ALA A C 1
ATOM 1889 O O . ALA A 1 231 ? 20.502 21.476 13.871 1.00 80.69 231 ALA A O 1
ATOM 1890 N N . ALA A 1 232 ? 19.072 22.521 15.252 1.00 76.56 232 ALA A N 1
ATOM 1891 C CA . ALA A 1 232 ? 18.306 23.237 14.226 1.00 76.56 232 ALA A CA 1
ATOM 1892 C C . ALA A 1 232 ? 19.106 24.300 13.455 1.00 76.56 232 ALA A C 1
ATOM 1894 O O . ALA A 1 232 ? 18.650 24.739 12.400 1.00 76.56 232 ALA A O 1
ATOM 1895 N N . GLY A 1 233 ? 20.283 24.722 13.935 1.00 70.06 233 GLY A N 1
ATOM 1896 C CA . GLY A 1 233 ? 21.239 25.529 13.162 1.00 70.06 233 GLY A CA 1
ATOM 1897 C C . GLY A 1 233 ? 20.658 26.789 12.501 1.00 70.06 233 GLY A C 1
ATOM 1898 O O . GLY A 1 233 ? 21.025 27.093 11.368 1.00 70.06 233 GLY A O 1
ATOM 1899 N N . GLY A 1 234 ? 19.731 27.487 13.174 1.00 70.94 234 GLY A N 1
ATOM 1900 C CA . GLY A 1 234 ? 19.083 28.719 12.688 1.00 70.94 234 GLY A CA 1
ATOM 1901 C C . GLY A 1 234 ? 17.599 28.592 12.305 1.00 70.94 234 GLY A C 1
ATOM 1902 O O . GLY A 1 234 ? 16.952 29.609 12.037 1.00 70.94 234 GLY A O 1
ATOM 1903 N N . TYR A 1 235 ? 17.037 27.380 12.320 1.00 78.44 235 TYR A N 1
ATOM 1904 C CA . TYR A 1 235 ? 15.602 27.156 12.116 1.00 78.44 235 TYR A CA 1
ATOM 1905 C C . TYR A 1 235 ? 14.811 27.502 13.384 1.00 78.44 235 TYR A C 1
ATOM 1907 O O . TYR A 1 235 ? 15.250 27.247 14.506 1.00 78.44 235 TYR A O 1
ATOM 1915 N N . ARG A 1 236 ? 13.608 28.062 13.215 1.00 78.81 236 ARG A N 1
ATOM 1916 C CA . ARG A 1 236 ? 12.680 28.294 14.330 1.00 78.81 236 ARG A CA 1
ATOM 1917 C C . ARG A 1 236 ? 12.046 26.972 14.742 1.00 78.81 236 ARG A C 1
ATOM 1919 O O . ARG A 1 236 ? 11.295 26.390 13.964 1.00 78.81 236 ARG A O 1
ATOM 1926 N N . VAL A 1 237 ? 12.348 26.517 15.953 1.00 82.50 237 VAL A N 1
ATOM 1927 C CA . VAL A 1 237 ? 11.783 25.284 16.511 1.00 82.50 237 VAL A CA 1
ATOM 1928 C C . VAL A 1 237 ? 10.443 25.576 17.175 1.00 82.50 237 VAL A C 1
ATOM 1930 O O . VAL A 1 237 ? 10.354 26.421 18.064 1.00 82.50 237 VAL A O 1
ATOM 1933 N N . GLU A 1 238 ? 9.417 24.842 16.767 1.00 83.50 238 GLU A N 1
ATOM 1934 C CA . GLU A 1 238 ? 8.084 24.855 17.357 1.00 83.50 238 GLU A CA 1
ATOM 1935 C C . GLU A 1 238 ? 7.741 23.472 17.895 1.00 83.50 238 GLU A C 1
ATOM 1937 O O . GLU A 1 238 ? 7.935 22.458 17.227 1.00 83.50 238 GLU A O 1
ATOM 1942 N N . SER A 1 239 ? 7.230 23.435 19.121 1.00 80.06 239 SER A N 1
ATOM 1943 C CA . SER A 1 239 ? 6.898 22.199 19.820 1.00 80.06 239 SER A CA 1
ATOM 1944 C C . SER A 1 239 ? 5.391 22.083 19.988 1.00 80.06 239 SER A C 1
ATOM 1946 O O . SER A 1 239 ? 4.747 22.950 20.575 1.00 80.06 239 SER A O 1
ATOM 1948 N N . GLN A 1 240 ? 4.837 20.997 19.463 1.00 83.19 240 GLN A N 1
ATOM 1949 C CA . GLN A 1 240 ? 3.475 20.522 19.705 1.00 83.19 240 GLN A CA 1
ATOM 1950 C C . GLN A 1 240 ? 3.512 19.159 20.412 1.00 83.19 240 GLN A C 1
ATOM 1952 O O . GLN A 1 240 ? 2.654 18.303 20.184 1.00 83.19 240 GLN A O 1
ATOM 1957 N N . LEU A 1 241 ? 4.540 18.938 21.237 1.00 78.44 241 LEU A N 1
ATOM 1958 C CA . LEU A 1 241 ? 4.680 17.737 22.051 1.00 78.44 241 LEU A CA 1
ATOM 1959 C C . LEU A 1 241 ? 3.671 17.765 23.204 1.00 78.44 241 LEU A C 1
ATOM 1961 O O . LEU A 1 241 ? 3.585 18.754 23.937 1.00 78.44 241 LEU A O 1
ATOM 1965 N N . LYS A 1 242 ? 2.914 16.681 23.375 1.00 73.25 242 LYS A N 1
ATOM 1966 C CA . LYS A 1 242 ? 1.964 16.511 24.483 1.00 73.25 242 LYS A CA 1
ATOM 1967 C C . LYS A 1 242 ? 2.543 15.565 25.524 1.00 73.25 242 LYS A C 1
ATOM 1969 O O . LYS A 1 242 ? 3.086 14.529 25.166 1.00 73.25 242 LYS A O 1
ATOM 1974 N N . VAL A 1 243 ? 2.406 15.906 26.803 1.00 73.75 243 VAL A N 1
ATOM 1975 C CA . VAL A 1 243 ? 2.814 15.006 27.887 1.00 73.75 243 VAL A CA 1
ATOM 1976 C C . VAL A 1 243 ? 1.687 14.004 28.138 1.00 73.75 243 VAL A C 1
ATOM 1978 O O . VAL A 1 243 ? 0.611 14.399 28.591 1.00 73.75 243 VAL A O 1
ATOM 1981 N N . ALA A 1 244 ? 1.919 12.733 27.821 1.00 63.12 244 ALA A N 1
ATOM 1982 C CA . ALA A 1 244 ? 1.011 11.643 28.148 1.00 63.12 244 ALA A CA 1
ATOM 1983 C C . ALA A 1 244 ? 1.259 11.214 29.600 1.00 63.12 244 ALA A C 1
ATOM 1985 O O . ALA A 1 244 ? 2.352 10.773 29.954 1.00 63.12 244 ALA A O 1
ATOM 1986 N N . VAL A 1 245 ? 0.248 11.354 30.460 1.00 53.16 245 VAL A N 1
ATOM 1987 C CA . VAL A 1 245 ? 0.301 10.820 31.825 1.00 53.16 245 VAL A CA 1
ATOM 1988 C C . VAL A 1 245 ? -0.034 9.333 31.746 1.00 53.16 245 VAL A C 1
ATOM 1990 O O . VAL A 1 245 ? -1.201 8.959 31.653 1.00 53.16 245 VAL A O 1
ATOM 1993 N N . LEU A 1 246 ? 0.993 8.483 31.756 1.00 46.06 246 LEU A N 1
ATOM 1994 C CA . LEU A 1 246 ? 0.834 7.045 31.969 1.00 46.06 246 LEU A CA 1
ATOM 1995 C C . LEU A 1 246 ? 0.404 6.817 33.425 1.00 46.06 246 LEU A C 1
ATOM 1997 O O . LEU A 1 246 ? 1.237 6.730 34.327 1.00 46.06 246 LEU A O 1
ATOM 2001 N N . SER A 1 247 ? -0.902 6.737 33.671 1.00 42.91 247 SER A N 1
ATOM 2002 C CA . SER A 1 247 ? -1.410 6.172 34.921 1.00 42.91 247 SER A CA 1
ATOM 2003 C C . SER A 1 247 ? -1.085 4.680 34.937 1.00 42.91 247 SER A C 1
ATOM 2005 O O . SER A 1 247 ? -1.462 3.945 34.025 1.00 42.91 247 SER A O 1
ATOM 2007 N N . ARG A 1 248 ? -0.362 4.229 35.964 1.00 32.91 248 ARG A N 1
ATOM 2008 C CA . ARG A 1 248 ? -0.103 2.806 36.211 1.00 32.91 248 ARG A CA 1
ATOM 2009 C C . ARG A 1 248 ? -1.457 2.092 36.374 1.00 32.91 248 ARG A C 1
ATOM 2011 O O . ARG A 1 248 ? -2.289 2.626 37.106 1.00 32.91 248 ARG A O 1
ATOM 2018 N N . PRO A 1 249 ? -1.707 0.928 35.750 1.00 40.16 249 PRO A N 1
ATOM 2019 C CA . PRO A 1 249 ? -2.875 0.134 36.113 1.00 40.16 249 PRO A CA 1
ATOM 2020 C C . PRO A 1 249 ? -2.743 -0.260 37.592 1.00 40.16 249 PRO A C 1
ATOM 2022 O O . PRO A 1 249 ? -1.771 -0.907 37.990 1.00 40.16 249 PRO A O 1
ATOM 2025 N N . GLU A 1 250 ? -3.673 0.208 38.424 1.00 42.53 250 GLU A N 1
ATOM 2026 C CA . GLU A 1 250 ? -3.826 -0.259 39.800 1.00 42.53 250 GLU A CA 1
ATOM 2027 C C . GLU A 1 250 ? -4.510 -1.626 39.766 1.00 42.53 250 GLU A C 1
ATOM 2029 O O . GLU A 1 250 ? -5.655 -1.740 39.336 1.00 42.53 250 GLU A O 1
ATOM 2034 N N . GLY A 1 251 ? -3.794 -2.654 40.221 1.00 40.25 251 GLY A N 1
ATOM 2035 C CA . GLY A 1 251 ? -4.329 -3.999 40.425 1.00 40.25 251 GLY A CA 1
ATOM 2036 C C . GLY A 1 251 ? -3.596 -5.051 39.604 1.00 40.25 251 GLY A C 1
ATOM 2037 O O . GLY A 1 251 ? -3.904 -5.275 38.439 1.00 40.25 251 GLY A O 1
ATOM 2038 N N . ALA A 1 252 ? -2.630 -5.724 40.230 1.00 44.94 252 ALA A N 1
ATOM 2039 C CA . ALA A 1 252 ? -2.253 -7.063 39.804 1.00 44.94 252 ALA A CA 1
ATOM 2040 C C . ALA A 1 252 ? -3.422 -7.993 40.164 1.00 44.94 252 ALA A C 1
ATOM 2042 O O . ALA A 1 252 ? -3.745 -8.121 41.344 1.00 44.94 252 ALA A O 1
ATOM 2043 N N . GLU A 1 253 ? -4.082 -8.594 39.174 1.00 42.88 253 GLU A N 1
ATOM 2044 C CA . GLU A 1 253 ? -4.986 -9.716 39.435 1.00 42.88 253 GLU A CA 1
ATOM 2045 C C . GLU A 1 253 ? -4.146 -10.913 39.896 1.00 42.88 253 GLU A C 1
ATOM 2047 O O . GLU A 1 253 ? -3.267 -11.394 39.176 1.00 42.88 253 GLU A O 1
ATOM 2052 N N . GLU A 1 254 ? -4.386 -11.366 41.128 1.00 42.38 254 GLU A N 1
ATOM 2053 C CA . GLU A 1 254 ? -3.884 -12.648 41.614 1.00 42.38 254 GLU A CA 1
ATOM 2054 C C . GLU A 1 254 ? -4.558 -13.770 40.820 1.00 42.38 254 GLU A C 1
ATOM 2056 O O . GLU A 1 254 ? -5.783 -13.893 40.793 1.00 42.38 254 GLU A O 1
ATOM 2061 N N . VAL A 1 255 ? -3.742 -14.586 40.156 1.00 42.62 255 VAL A N 1
ATOM 2062 C CA . VAL A 1 255 ? -4.197 -15.786 39.454 1.00 42.62 255 VAL A CA 1
ATOM 2063 C C . VAL A 1 255 ? -4.512 -16.852 40.505 1.00 42.62 255 VAL A C 1
ATOM 2065 O O . VAL A 1 255 ? -3.595 -17.397 41.122 1.00 42.62 255 VAL A O 1
ATOM 2068 N N . GLY A 1 256 ? -5.804 -17.105 40.724 1.00 41.44 256 GLY A N 1
ATOM 2069 C CA . GLY A 1 256 ? -6.329 -18.265 41.454 1.00 41.44 256 GLY A CA 1
ATOM 2070 C C . GLY A 1 256 ? -6.618 -19.447 40.540 1.00 41.44 256 GLY A C 1
ATOM 2071 O O . GLY A 1 256 ? -6.933 -19.211 39.351 1.00 41.44 256 GLY A O 1
#

Foldseek 3Di:
DVQVVLVVVPWDWAPPDPVFWIWTDDPPDIDIDGQAAALRDGCDPVQVVQFDFDADPNDTDTDGHLLSLLLRLLRRDDPLPPVSLVVNLVSLQPDDDPLVVSLVSCVSVLVSVLVSQVVSVVVVRDDDVVSNVVSCCVVPNDPPDPPPPDPDDPDDPDDDPPDDPPPDDPDDPDPDDQVVLQVQLVVLLVPDPLNPDSFWDWDGDDLAIETAGEDQDPVSQVVSQVSSVVSSVRGHYDYPYHHDDPDDPPDDDDDD

Radius of gyration: 24.95 Å; chains: 1; bounding box: 73×48×74 Å

Sequence (256 aa):
MSLEALGRHGFRTEKTDVNWLFKAFKEEILVDIIFKSRGEIYFDNEMADRSRRIEFHGRKVRAVAPEDLIIIKCAVHDEIGPHHWHDALAVLSHAEVDWPYLLKRGRRASRRLLALLTYAQSSDIWVPNWVIFELFRLNYGEKQQDEKSQAREPWAPPSVPMQQQVQRPEGIQRAPSSQYVAARVREAMARDPRGGDQDIKILVEGNRLLLRGEVTSDEHRRALEAVARDAAGGYRVESQLKVAVLSRPEGAEEVG

Secondary structure (DSSP, 8-state):
-HHHHHHHTT-EEEEEETTTEEEEEETTEEEEEESEETTTEE--HHHHHHPEEEEETTEEEEE--HHHHHHHHHHH--SS-THHHHHHHHHHHHS---HHHHHHHHGGGHHHHHHHHHHHHHTT----HHHHHHHHHHHHSPPS--TTS--PPP-PPP---S-----PPS----PPPHHHHHHHHHHHHHTSTT---TT-EEEEETTEEEEEEEES-HHHHHHHHHHHHHHTTT-EEEEEEEE---PPPP------

pLDDT: mean 77.71, std 18.83, range [32.91, 97.62]